Protein AF-A0AAV1DES0-F1 (afdb_monomer)

Sequence (205 aa):
MFDASLTKEHDFHLLNGNRIKAPFMTSHKKQYISAYDGFKVLRLPYCEGQENGRYFWMYFFLPDKMKELQALVEKLGSEPDFIDGHPARELVEVGDFRIPKFKILFDFDASKLLKDLGLVLPFSPGGFTNMVDSGGEDLEVEAIFHQSFIEVNEEDEMKKRLKEMEGEAAALCEMQAIFEEMGCAQGQLHLFFPCLLGFPSWLQS

Solvent-accessible surface area (backbone atoms only — not comparable to full-atom values): 12462 Å² total; per-residue (Å²): 134,45,52,73,91,64,42,42,78,41,81,42,81,44,96,88,72,51,74,44,79,42,49,25,38,35,51,84,60,61,40,25,49,35,79,56,97,66,30,33,31,38,44,45,74,51,89,76,28,75,92,77,78,45,84,47,69,50,76,46,81,45,50,75,46,82,87,43,47,64,61,51,52,53,45,60,75,69,41,83,61,43,71,76,75,58,66,37,82,48,75,34,85,54,77,97,48,74,47,68,55,48,75,49,79,50,72,50,70,45,48,63,59,39,37,76,74,66,58,44,60,59,61,34,64,49,62,37,56,88,79,42,99,70,74,16,61,74,34,51,53,88,67,39,53,46,47,44,75,51,75,45,69,40,62,72,61,48,55,54,50,50,58,53,48,55,55,51,51,52,53,49,51,56,52,47,53,54,46,51,71,61,43,75,79,68,84,73,89,79,66,78,53,82,59,64,93,77,74,76,88,72,87,80,121

Secondary structure (DSSP, 8-state):
---GGG-EEEEEE-TTS-EEEEEEEE--S-EEEEEETTEEEEEEEPS--GGGT---EEEEEEESSGGGHHHHHHHHHHSTTHHHHS---SEE--SS-EEE-EEEEEEEE-HHHHHHTT--GGGSTTS-TTTSSS-TTS------EEEEEEEE--HHHHHHHHHHHHHHHHHHHHHHHHHHHHHTTT----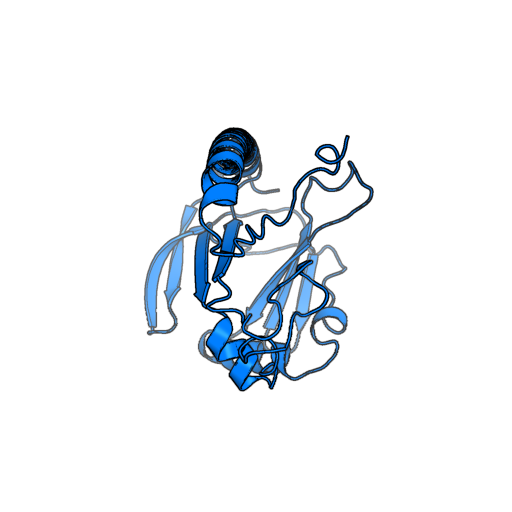-EEE--S---TTS--

Nearest PDB structures (foldseek):
  3le2-assembly1_A  TM=9.203E-01  e=1.128E-15  Arabidopsis thaliana
  1a7c-assembly1_A  TM=7.848E-01  e=6.712E-06  Homo sapiens
  8zcr-assembly1_A  TM=7.517E-01  e=5.999E-06  Homo sapiens
  1as4-assembly1_A  TM=7.087E-01  e=3.615E-05  Homo sapiens
  2arr-assembly1_A  TM=6.466E-01  e=7.499E-05  Homo sapiens

Mean predicted aligned error: 10.88 Å

Radius of gyration: 21.94 Å; Cα contacts (8 Å, |Δi|>4): 262; chains: 1; bounding box: 44×43×58 Å

pLDDT: mean 79.94, std 19.65, range [29.81, 98.25]

Structure (mmCIF, N/CA/C/O backbone):
data_AF-A0AAV1DES0-F1
#
_entry.id   AF-A0AAV1DES0-F1
#
loop_
_atom_site.group_PDB
_atom_site.id
_atom_site.type_symbol
_atom_site.label_atom_id
_atom_site.label_alt_id
_atom_site.label_comp_id
_atom_site.label_asym_id
_atom_site.label_entity_id
_atom_site.label_seq_id
_atom_site.pdbx_PDB_ins_code
_atom_site.Cartn_x
_atom_site.Cartn_y
_atom_site.Cartn_z
_atom_site.occupancy
_atom_site.B_iso_or_equiv
_atom_site.auth_seq_id
_atom_site.auth_comp_id
_atom_site.auth_asym_id
_atom_site.auth_atom_id
_atom_site.pdbx_PDB_model_num
ATOM 1 N N . MET A 1 1 ? -12.408 9.168 9.324 1.00 75.00 1 MET A N 1
ATOM 2 C CA . MET A 1 1 ? -11.639 10.221 10.016 1.00 75.00 1 MET A CA 1
ATOM 3 C C . MET A 1 1 ? -11.185 9.691 11.367 1.00 75.00 1 MET A C 1
ATOM 5 O O . MET A 1 1 ? -12.010 9.147 12.105 1.00 75.00 1 MET A O 1
ATOM 9 N N . PHE A 1 2 ? -9.886 9.794 11.621 1.00 89.44 2 PHE A N 1
ATOM 10 C CA . PHE A 1 2 ? -9.185 9.288 12.801 1.00 89.44 2 PHE A CA 1
ATOM 11 C C . PHE A 1 2 ? -8.759 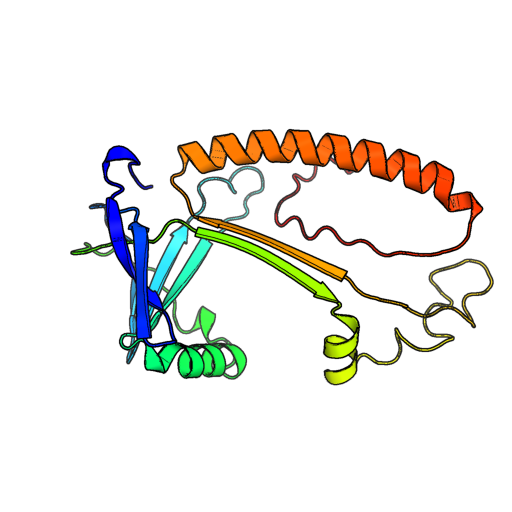10.473 13.672 1.00 89.44 2 PHE A C 1
ATOM 13 O O . PHE A 1 2 ? -8.365 11.500 13.129 1.00 89.44 2 PHE A O 1
ATOM 20 N N . ASP A 1 3 ? -8.877 10.340 14.991 1.00 90.56 3 ASP A N 1
ATOM 21 C CA . ASP A 1 3 ? -8.404 11.348 15.945 1.00 90.56 3 ASP A CA 1
ATOM 22 C C . ASP A 1 3 ? -6.979 10.985 16.373 1.00 90.56 3 ASP A C 1
ATOM 24 O O . ASP A 1 3 ? -6.764 9.913 16.945 1.00 90.56 3 ASP A O 1
ATOM 28 N N . ALA A 1 4 ? -6.020 11.872 16.099 1.00 92.44 4 ALA A N 1
ATOM 29 C CA . ALA A 1 4 ? -4.604 11.641 16.379 1.00 92.44 4 ALA A CA 1
ATOM 30 C C . ALA A 1 4 ? -4.316 11.410 17.872 1.00 92.44 4 ALA A C 1
ATOM 32 O O . ALA A 1 4 ? -3.372 10.704 18.222 1.00 92.44 4 ALA A O 1
ATOM 33 N N . SER A 1 5 ? -5.155 11.935 18.772 1.00 93.75 5 SER A N 1
ATOM 34 C CA . SER A 1 5 ? -5.016 11.703 20.216 1.00 93.75 5 SER A CA 1
ATOM 35 C C . SER A 1 5 ? -5.330 10.260 20.635 1.00 93.75 5 SER A C 1
ATOM 37 O O . SER A 1 5 ? -4.942 9.829 21.724 1.00 93.75 5 SER A O 1
ATOM 39 N N . LEU A 1 6 ? -6.018 9.497 19.777 1.00 94.94 6 LEU A N 1
ATOM 40 C CA . LEU A 1 6 ? -6.362 8.096 20.018 1.00 94.94 6 LEU A CA 1
ATOM 41 C C . LEU A 1 6 ? -5.318 7.122 19.466 1.00 94.94 6 LEU A C 1
ATOM 43 O O . LEU A 1 6 ? -5.383 5.932 19.787 1.00 94.94 6 LEU A O 1
ATOM 47 N N . THR A 1 7 ? -4.362 7.605 18.672 1.00 96.75 7 THR A N 1
ATOM 48 C CA . THR A 1 7 ? -3.306 6.780 18.083 1.00 96.75 7 THR A CA 1
ATOM 49 C C . THR A 1 7 ? -2.338 6.286 19.146 1.00 96.75 7 THR A C 1
ATOM 51 O O . THR A 1 7 ? -1.863 7.039 19.998 1.00 96.75 7 THR A O 1
ATOM 54 N N . LYS A 1 8 ? -2.064 4.979 19.122 1.00 97.56 8 LYS A N 1
ATOM 55 C CA . LYS A 1 8 ? -1.241 4.296 20.130 1.00 97.56 8 LYS A CA 1
ATOM 56 C C . LYS A 1 8 ? -0.337 3.249 19.501 1.00 97.56 8 LYS A C 1
ATOM 58 O O . LYS A 1 8 ? -0.659 2.668 18.468 1.00 97.56 8 LYS A O 1
ATOM 63 N N . GLU A 1 9 ? 0.775 2.977 20.175 1.00 98.25 9 GLU A N 1
ATOM 64 C CA . GLU A 1 9 ? 1.701 1.910 19.803 1.00 98.25 9 GLU A CA 1
ATOM 65 C C . GLU A 1 9 ? 1.090 0.526 20.055 1.00 98.25 9 GLU A C 1
ATOM 67 O O . GLU A 1 9 ? 0.718 0.180 21.182 1.00 98.25 9 GLU A O 1
ATOM 72 N N . HIS A 1 10 ? 1.052 -0.305 19.016 1.00 97.62 10 HIS A N 1
ATOM 73 C CA . HIS A 1 10 ? 0.649 -1.707 19.092 1.00 97.62 10 HIS A CA 1
ATOM 74 C C . HIS A 1 10 ? 1.650 -2.609 18.368 1.00 97.62 10 HIS A C 1
ATOM 76 O O . HIS A 1 10 ? 2.507 -2.146 17.619 1.00 97.62 10 HIS A O 1
ATOM 82 N N . ASP A 1 11 ? 1.559 -3.914 18.624 1.00 97.56 11 ASP A N 1
ATOM 83 C CA . ASP A 1 11 ? 2.368 -4.897 17.908 1.00 97.56 11 ASP A CA 1
ATOM 84 C C . ASP A 1 11 ? 1.866 -5.030 16.463 1.00 97.56 11 ASP A C 1
ATOM 86 O O . ASP A 1 11 ? 0.687 -5.299 16.230 1.00 97.56 11 ASP A O 1
ATOM 90 N N . PHE A 1 12 ? 2.774 -4.902 15.500 1.00 96.00 12 PHE A N 1
ATOM 91 C CA . PHE A 1 12 ? 2.577 -5.311 14.115 1.00 96.00 12 PHE A CA 1
ATOM 92 C C . PHE A 1 12 ? 3.350 -6.607 13.861 1.00 96.00 12 PHE A C 1
ATOM 94 O O . PHE A 1 12 ? 4.548 -6.703 14.146 1.00 96.00 12 PHE A O 1
ATOM 101 N N . HIS A 1 13 ? 2.659 -7.615 13.333 1.00 94.19 13 HIS A N 1
ATOM 102 C CA . HIS A 1 13 ? 3.217 -8.940 13.083 1.00 94.19 13 HIS A CA 1
ATOM 103 C C . HIS A 1 13 ? 3.770 -9.021 11.658 1.00 94.19 13 HIS A C 1
ATOM 105 O O . HIS A 1 13 ? 3.026 -8.902 10.687 1.00 94.19 13 HIS A O 1
ATOM 111 N N . LEU A 1 14 ? 5.079 -9.224 11.536 1.00 92.69 14 LEU A N 1
ATOM 112 C CA . LEU A 1 14 ? 5.768 -9.355 10.256 1.00 92.69 14 LEU A CA 1
ATOM 113 C C . LEU A 1 14 ? 5.634 -10.778 9.700 1.00 92.69 14 LEU A C 1
ATOM 115 O O . LEU A 1 14 ? 5.534 -11.749 10.451 1.00 92.69 14 LEU A O 1
ATOM 119 N N . LEU A 1 15 ? 5.732 -10.919 8.373 1.00 89.75 15 LEU A N 1
ATOM 120 C CA . LEU A 1 15 ? 5.622 -12.215 7.686 1.00 89.75 15 LEU A CA 1
ATOM 121 C C . LEU A 1 15 ? 6.685 -13.236 8.127 1.00 89.75 15 LEU A C 1
ATOM 123 O O . LEU A 1 15 ? 6.426 -14.436 8.124 1.00 89.75 15 LEU A O 1
ATOM 127 N N . ASN A 1 16 ? 7.855 -12.765 8.568 1.00 90.00 16 ASN A N 1
ATOM 128 C CA . ASN A 1 16 ? 8.922 -13.604 9.123 1.00 90.00 16 ASN A CA 1
ATOM 129 C C . ASN A 1 16 ? 8.659 -14.070 10.573 1.00 90.00 16 ASN A C 1
ATOM 131 O O . ASN A 1 16 ? 9.505 -14.741 11.158 1.00 90.00 16 ASN A O 1
ATOM 135 N N . GLY A 1 17 ? 7.511 -13.717 11.160 1.00 89.62 17 GLY A N 1
ATOM 136 C CA . GLY A 1 17 ? 7.118 -14.067 12.526 1.00 89.62 17 GLY A CA 1
ATOM 137 C C . GLY A 1 17 ? 7.575 -13.079 13.603 1.00 89.62 17 GLY A C 1
ATOM 138 O O . GLY A 1 17 ? 7.124 -13.188 14.746 1.00 89.62 17 GLY A O 1
ATOM 139 N N . ASN A 1 18 ? 8.419 -12.101 13.262 1.00 94.19 18 ASN A N 1
ATOM 140 C CA . ASN A 1 18 ? 8.848 -11.061 14.196 1.00 94.19 18 ASN A CA 1
ATOM 141 C C . ASN A 1 18 ? 7.720 -10.062 14.483 1.00 94.19 18 ASN A C 1
ATOM 143 O O . ASN A 1 18 ? 6.735 -9.964 13.748 1.00 94.19 18 ASN A O 1
ATOM 147 N N . ARG A 1 19 ? 7.879 -9.292 15.562 1.00 96.62 19 ARG A N 1
ATOM 148 C CA . ARG A 1 19 ? 6.957 -8.217 15.940 1.00 96.62 19 ARG A CA 1
ATOM 149 C C . ARG A 1 19 ? 7.707 -6.904 16.047 1.00 96.62 19 ARG A C 1
ATOM 151 O O . ARG A 1 19 ? 8.805 -6.872 16.597 1.00 96.62 19 ARG A O 1
ATOM 158 N N . ILE A 1 20 ? 7.087 -5.840 15.563 1.00 96.56 20 ILE A N 1
ATOM 159 C CA . ILE A 1 20 ? 7.554 -4.467 15.755 1.00 96.56 20 ILE A CA 1
ATOM 160 C C . ILE A 1 20 ? 6.462 -3.659 16.447 1.00 96.56 20 ILE A C 1
ATOM 162 O O . ILE A 1 20 ? 5.287 -4.013 16.362 1.00 96.56 20 ILE A O 1
ATOM 166 N N . LYS A 1 21 ? 6.841 -2.582 17.133 1.00 98.00 21 LYS A N 1
ATOM 167 C CA . LYS A 1 21 ? 5.879 -1.570 17.572 1.00 98.00 21 LYS A CA 1
ATOM 168 C C . LYS A 1 21 ? 5.618 -0.611 16.417 1.00 98.00 21 LYS A C 1
ATOM 170 O O . LYS A 1 21 ? 6.566 -0.193 15.754 1.00 98.00 21 LYS A O 1
ATOM 175 N N . ALA A 1 22 ? 4.348 -0.343 16.153 1.00 97.31 22 ALA A N 1
ATOM 176 C CA . ALA A 1 22 ? 3.922 0.658 15.192 1.00 97.31 22 ALA A CA 1
ATOM 177 C C . ALA A 1 22 ? 2.740 1.457 15.763 1.00 97.31 22 ALA A C 1
ATOM 179 O O . ALA A 1 22 ? 1.925 0.892 16.503 1.00 97.31 22 ALA A O 1
ATOM 180 N N . PRO A 1 23 ? 2.596 2.737 15.390 1.00 97.88 23 PRO A N 1
ATOM 181 C CA . PRO A 1 23 ? 1.434 3.532 15.753 1.00 97.88 23 PRO A CA 1
ATOM 182 C C . PRO A 1 23 ? 0.215 3.083 14.940 1.00 97.88 23 PRO A C 1
ATOM 184 O O . PRO A 1 23 ? 0.251 3.046 13.708 1.00 97.88 23 PRO A O 1
ATOM 187 N N . PHE A 1 24 ? -0.885 2.763 15.621 1.00 97.94 24 PHE A N 1
ATOM 188 C CA . PHE A 1 24 ? -2.167 2.468 14.984 1.00 97.94 24 PHE A CA 1
ATOM 189 C C . PHE A 1 24 ? -3.193 3.542 15.308 1.00 97.94 24 PHE A C 1
ATOM 191 O O . PHE A 1 24 ? -3.450 3.848 16.473 1.00 97.94 24 PHE A O 1
ATOM 198 N N . MET A 1 25 ? -3.826 4.035 14.253 1.00 96.94 25 MET A N 1
ATOM 199 C CA . MET A 1 25 ? -4.994 4.896 14.300 1.00 96.94 25 MET A CA 1
ATOM 200 C C . MET A 1 25 ? -6.240 4.068 14.617 1.00 96.94 25 MET A C 1
ATOM 202 O O . MET A 1 25 ? -6.360 2.916 14.191 1.00 96.94 25 MET A O 1
ATOM 206 N N . THR A 1 26 ? -7.204 4.660 15.319 1.00 96.19 26 THR A N 1
ATOM 207 C CA . THR A 1 26 ? -8.474 4.005 15.665 1.00 96.19 26 THR A CA 1
ATOM 208 C C . THR A 1 26 ? -9.670 4.944 15.500 1.00 96.19 26 THR A C 1
ATOM 210 O O . THR A 1 26 ? -9.535 6.166 15.410 1.00 96.19 26 THR A O 1
ATOM 213 N N . SER A 1 27 ? -10.866 4.369 15.413 1.00 93.19 27 SER A N 1
ATOM 214 C CA . SER A 1 27 ? -12.123 5.104 15.332 1.00 93.19 27 SER A CA 1
ATOM 215 C C . SER A 1 27 ? -13.249 4.273 15.931 1.00 93.19 27 SER A C 1
ATOM 217 O O . SER A 1 27 ? -13.338 3.076 15.679 1.00 93.19 27 SER A O 1
ATOM 219 N N . HIS A 1 28 ? -14.137 4.931 16.674 1.00 92.62 28 HIS A N 1
ATOM 220 C CA . HIS A 1 28 ? -15.373 4.333 17.190 1.00 92.62 28 HIS A CA 1
ATOM 221 C C . HIS A 1 28 ? -16.580 4.593 16.277 1.00 92.62 28 HIS A C 1
ATOM 223 O O . HIS A 1 28 ? -17.699 4.215 16.603 1.00 92.62 28 HIS A O 1
ATOM 229 N N . LYS A 1 29 ? -16.382 5.287 15.148 1.00 93.00 29 LYS A N 1
ATOM 230 C CA . LYS A 1 29 ? -17.440 5.514 14.158 1.00 93.00 29 LYS A CA 1
ATOM 231 C 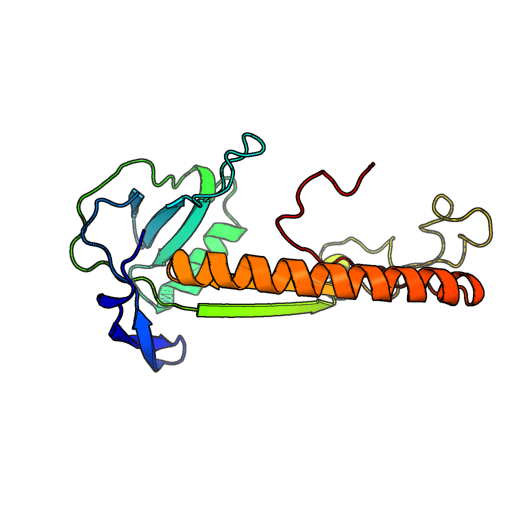C . LYS A 1 29 ? -17.648 4.250 13.332 1.00 93.00 29 LYS A C 1
ATOM 233 O O . LYS A 1 29 ? -16.684 3.528 13.075 1.00 93.00 29 LYS A O 1
ATOM 238 N N . LYS A 1 30 ? -18.871 4.059 12.828 1.00 95.38 30 LYS A N 1
ATOM 239 C CA . LYS A 1 30 ? -19.158 3.026 11.828 1.00 95.38 30 LYS A CA 1
ATOM 240 C C . LYS A 1 30 ? -18.205 3.130 10.636 1.00 95.38 30 LYS A C 1
ATOM 242 O O . LYS A 1 30 ? -17.888 4.237 10.197 1.00 95.38 30 LYS 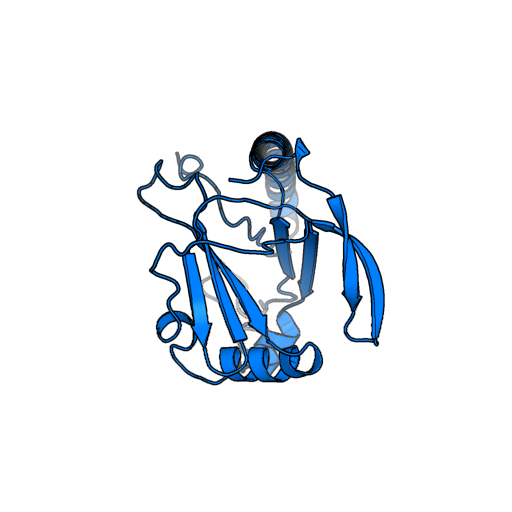A O 1
ATOM 247 N N . GLN A 1 31 ? -17.787 1.987 10.103 1.00 95.38 31 GLN A N 1
ATOM 248 C CA . GLN A 1 31 ? -16.861 1.891 8.971 1.00 95.38 31 GLN A CA 1
ATOM 249 C C . GLN A 1 31 ? -17.462 1.041 7.853 1.00 95.38 31 GLN A C 1
ATOM 251 O O . GLN A 1 31 ? -18.291 0.172 8.115 1.00 95.38 31 GLN A O 1
ATOM 256 N N . TYR A 1 32 ? -17.033 1.279 6.612 1.00 95.44 32 TYR A N 1
ATOM 257 C CA . TYR A 1 32 ? -17.402 0.431 5.481 1.00 95.44 32 TYR A CA 1
ATOM 258 C C . TYR A 1 32 ? -16.598 -0.864 5.525 1.00 95.44 32 TYR A C 1
ATOM 260 O O . TYR A 1 32 ? -15.473 -0.905 5.023 1.00 95.44 32 TYR A O 1
ATOM 268 N N . ILE A 1 33 ? -17.149 -1.897 6.160 1.00 96.19 33 ILE A N 1
ATOM 269 C CA . ILE A 1 33 ? -16.474 -3.182 6.346 1.00 96.19 33 ILE A CA 1
ATOM 270 C C . ILE A 1 33 ? -17.387 -4.316 5.898 1.00 96.19 33 ILE A C 1
ATOM 272 O O . ILE A 1 33 ? -18.566 -4.354 6.245 1.00 96.19 33 ILE A O 1
ATOM 276 N N . SER A 1 34 ? -16.814 -5.274 5.178 1.00 96.56 34 SER A N 1
ATOM 277 C CA . SER A 1 34 ? -17.456 -6.550 4.866 1.00 96.56 34 SER A CA 1
ATOM 278 C C . SER A 1 34 ? -16.511 -7.698 5.196 1.00 96.56 34 SER A C 1
ATOM 280 O O . SER A 1 34 ? -15.304 -7.603 4.974 1.00 96.56 34 SER A O 1
ATOM 282 N N . ALA A 1 35 ? -17.057 -8.764 5.773 1.00 95.56 35 ALA A N 1
ATOM 283 C CA . ALA A 1 35 ? -16.324 -9.986 6.071 1.00 95.56 35 ALA A CA 1
ATOM 284 C C . ALA A 1 35 ? -16.699 -11.060 5.049 1.00 95.56 35 ALA A C 1
ATOM 286 O O . ALA A 1 35 ? -17.878 -11.239 4.744 1.00 95.56 35 ALA A O 1
ATOM 287 N N . TYR A 1 36 ? -15.690 -11.760 4.552 1.00 94.44 36 TYR A N 1
ATOM 288 C CA . TYR A 1 36 ? -15.794 -12.858 3.600 1.00 94.44 36 TYR A CA 1
ATOM 289 C C . TYR A 1 36 ? -15.123 -14.100 4.186 1.00 94.44 36 TYR A C 1
ATOM 291 O O . TYR A 1 36 ? -14.543 -14.052 5.273 1.00 94.44 36 TYR A O 1
ATOM 299 N N . ASP A 1 37 ? -15.207 -15.225 3.479 1.00 92.38 37 ASP A N 1
ATOM 300 C CA . ASP A 1 37 ? -14.529 -16.445 3.912 1.00 92.38 37 ASP A CA 1
ATOM 301 C C . ASP A 1 37 ? -13.001 -16.273 3.825 1.00 92.38 37 ASP A C 1
ATOM 303 O O . ASP A 1 37 ? -12.422 -16.195 2.739 1.00 92.38 37 ASP A O 1
ATOM 307 N N . GLY A 1 38 ? -12.357 -16.161 4.989 1.00 94.06 38 GLY A N 1
ATOM 308 C CA . GLY A 1 38 ? -10.906 -16.063 5.149 1.00 94.06 38 GLY A CA 1
ATOM 309 C C . GLY A 1 38 ? -10.319 -14.648 5.131 1.00 94.06 38 GLY A C 1
ATOM 310 O O . GLY A 1 38 ? -9.111 -14.501 5.332 1.00 94.06 38 GLY A O 1
ATOM 311 N N . PHE A 1 39 ? -11.112 -13.595 4.908 1.00 96.06 39 PHE A N 1
ATOM 312 C CA . PHE A 1 39 ? -10.615 -12.215 4.928 1.00 96.06 39 PHE A CA 1
ATOM 313 C C . PHE A 1 39 ? -11.712 -11.171 5.159 1.00 96.06 39 PHE A C 1
ATOM 315 O O . PHE A 1 39 ? -12.909 -11.424 5.039 1.00 96.06 39 PHE A O 1
ATOM 322 N N . LYS A 1 40 ? -11.288 -9.945 5.465 1.00 95.69 40 LYS A N 1
ATOM 323 C CA . LYS A 1 40 ? -12.144 -8.766 5.627 1.00 95.69 40 LYS A CA 1
ATOM 324 C C . LYS A 1 40 ? -11.712 -7.674 4.665 1.00 95.69 40 LYS A C 1
ATOM 326 O O . LYS A 1 40 ? -10.524 -7.519 4.391 1.00 95.69 40 LYS A O 1
ATOM 331 N N . VAL A 1 41 ? -12.677 -6.891 4.201 1.00 96.88 41 VAL A N 1
ATOM 332 C CA . VAL A 1 41 ? -12.453 -5.722 3.351 1.00 96.88 41 VAL A CA 1
ATOM 333 C C . VAL A 1 41 ? -12.902 -4.479 4.097 1.00 96.88 41 VAL A C 1
ATOM 335 O O . VAL A 1 41 ? -14.048 -4.405 4.534 1.00 96.88 41 VAL A O 1
ATOM 338 N N . LEU A 1 42 ? -12.014 -3.498 4.226 1.00 96.00 42 LEU A N 1
ATOM 339 C CA . LEU A 1 42 ? -12.329 -2.145 4.684 1.00 96.00 42 LEU A CA 1
ATOM 340 C C . LEU A 1 42 ? -12.208 -1.182 3.505 1.00 96.00 42 LEU A C 1
ATOM 342 O O . LEU A 1 42 ? -11.205 -1.211 2.797 1.00 96.00 42 LEU A O 1
ATOM 346 N N . ARG A 1 43 ? -13.181 -0.283 3.344 1.00 93.19 43 ARG A N 1
ATOM 347 C CA . ARG A 1 43 ? -13.150 0.798 2.351 1.00 93.19 43 ARG A CA 1
ATOM 348 C C . ARG A 1 43 ? -13.128 2.163 3.037 1.00 93.19 43 ARG A C 1
ATOM 350 O O . ARG A 1 43 ? -14.108 2.572 3.655 1.00 93.19 43 ARG A O 1
ATOM 357 N N . LEU A 1 44 ? -12.035 2.903 2.899 1.00 90.19 44 LEU A N 1
ATOM 358 C CA . LEU A 1 44 ? -11.904 4.258 3.435 1.00 90.19 44 LEU A CA 1
ATOM 359 C C . LEU A 1 44 ? -12.072 5.294 2.316 1.00 90.19 44 LEU A C 1
ATOM 361 O O . LEU A 1 44 ? -11.272 5.294 1.384 1.00 90.19 44 LEU A O 1
ATOM 365 N N . PRO A 1 45 ? -13.092 6.170 2.369 1.00 85.12 45 PRO A N 1
ATOM 366 C CA . PRO A 1 45 ? -13.208 7.279 1.426 1.00 85.12 45 PRO A CA 1
ATOM 367 C C . PRO A 1 45 ? -12.146 8.348 1.698 1.00 85.12 45 PRO A C 1
ATOM 369 O O . PRO A 1 45 ? -11.910 8.699 2.856 1.00 85.12 45 PRO A O 1
ATOM 372 N N . TYR A 1 46 ? -11.560 8.900 0.636 1.00 77.69 46 TYR A N 1
ATOM 373 C CA . TYR A 1 46 ? -10.789 10.140 0.712 1.00 77.69 46 TYR A CA 1
ATOM 374 C C . TYR A 1 46 ? -11.740 11.343 0.719 1.00 77.69 46 TYR A C 1
ATOM 376 O O . TYR A 1 46 ? -12.733 11.368 -0.010 1.00 77.69 46 TYR A O 1
ATOM 384 N N . CYS A 1 47 ? -11.453 12.331 1.572 1.00 65.62 47 CYS A N 1
ATOM 385 C CA . CYS A 1 47 ? -12.275 13.536 1.712 1.00 65.62 47 CYS A CA 1
ATOM 386 C C . CYS A 1 47 ? -12.170 14.469 0.489 1.00 65.62 47 CYS A C 1
ATOM 388 O O . CYS A 1 47 ? -13.138 15.155 0.163 1.00 65.62 47 CYS A O 1
ATOM 390 N N . GLU A 1 48 ? -11.026 14.473 -0.200 1.00 59.38 48 GLU A N 1
ATOM 391 C CA . GLU A 1 48 ? -10.759 15.318 -1.367 1.00 59.38 48 GLU A CA 1
ATOM 392 C C . GLU A 1 48 ? -10.925 14.532 -2.672 1.00 59.38 48 GLU A C 1
ATOM 394 O O . GLU A 1 48 ? -10.308 13.498 -2.913 1.00 59.38 48 GLU A O 1
ATOM 399 N N . GLY A 1 49 ? -11.842 15.029 -3.493 1.00 49.19 49 GLY A N 1
ATOM 400 C CA . GLY A 1 49 ? -12.331 14.415 -4.729 1.00 49.19 49 GLY A CA 1
ATOM 401 C C . GLY A 1 49 ? -13.543 15.173 -5.294 1.00 49.19 49 GLY A C 1
ATOM 402 O O . GLY A 1 49 ? -13.825 15.166 -6.494 1.00 49.19 49 GLY A O 1
ATOM 403 N N . GLN A 1 50 ? -14.213 15.941 -4.428 1.00 48.66 50 GLN A N 1
ATOM 404 C CA . GLN A 1 50 ? -15.351 16.781 -4.794 1.00 48.66 50 GLN A CA 1
ATOM 405 C C . GLN A 1 50 ? -15.013 17.911 -5.779 1.00 48.66 50 GLN A C 1
ATOM 407 O O . GLN A 1 50 ? -15.913 18.340 -6.492 1.00 48.66 50 GLN A O 1
ATOM 412 N N . GLU A 1 51 ? -13.755 18.351 -5.891 1.00 52.38 51 GLU A N 1
ATOM 413 C CA . GLU A 1 51 ? -13.390 19.453 -6.798 1.00 52.38 51 GLU A CA 1
ATOM 414 C C . GLU A 1 51 ? -13.521 19.100 -8.289 1.00 52.38 51 GLU A C 1
ATOM 416 O O . GLU A 1 51 ? -13.712 19.992 -9.105 1.00 52.38 51 GLU A O 1
ATOM 421 N N . ASN A 1 52 ? -13.509 17.810 -8.650 1.00 56.91 52 ASN A N 1
ATOM 422 C CA . ASN A 1 52 ? -13.628 17.345 -10.042 1.00 56.91 52 ASN A CA 1
ATOM 423 C C . ASN A 1 52 ? -14.666 16.218 -10.225 1.00 56.91 52 ASN A C 1
ATOM 425 O O . ASN A 1 52 ? -14.604 15.474 -11.203 1.00 56.91 52 ASN A O 1
ATOM 429 N N . GLY A 1 53 ? -15.576 16.030 -9.260 1.00 65.19 53 GLY A N 1
ATOM 430 C CA . GLY A 1 53 ? -16.593 14.967 -9.288 1.00 65.19 53 GLY A CA 1
ATOM 431 C C . GLY A 1 53 ? -16.046 13.531 -9.211 1.00 65.19 53 GLY A C 1
ATOM 432 O O . GLY A 1 53 ? -16.786 12.581 -9.468 1.00 65.19 53 GLY A O 1
ATOM 433 N N . ARG A 1 54 ? -14.763 13.353 -8.869 1.00 71.44 54 ARG A N 1
ATOM 434 C CA . ARG A 1 54 ? -14.097 12.047 -8.760 1.00 71.44 54 ARG A CA 1
ATOM 435 C C . ARG A 1 54 ? -14.029 11.626 -7.299 1.00 71.44 54 ARG A C 1
ATOM 437 O O . ARG A 1 54 ? -13.563 12.381 -6.462 1.00 71.44 54 ARG A O 1
ATOM 444 N N . TYR A 1 55 ? -14.450 10.409 -6.984 1.00 74.56 55 TYR A N 1
ATOM 445 C CA . TYR A 1 55 ? -14.385 9.884 -5.621 1.00 74.56 55 TYR A CA 1
ATOM 446 C C . TYR A 1 55 ? -13.309 8.809 -5.538 1.00 74.56 55 TYR A C 1
ATOM 448 O O . TYR A 1 55 ? -13.327 7.854 -6.311 1.00 74.56 55 TYR A O 1
ATOM 456 N N . PHE A 1 56 ? -12.383 8.970 -4.595 1.00 82.50 56 PHE A N 1
ATOM 457 C CA . PHE A 1 56 ? -11.332 7.995 -4.338 1.00 82.50 56 PHE A CA 1
ATOM 458 C C . PHE A 1 56 ? -11.610 7.248 -3.039 1.00 82.50 56 PHE A C 1
ATOM 460 O O . PHE A 1 56 ? -12.056 7.822 -2.041 1.00 82.50 56 PHE A O 1
ATOM 467 N N . TRP A 1 57 ? -11.301 5.956 -3.048 1.00 86.25 57 TRP A N 1
ATOM 468 C CA . TRP A 1 57 ? -11.358 5.102 -1.871 1.00 86.25 57 TRP A CA 1
ATOM 469 C C . TRP A 1 57 ? -10.082 4.277 -1.776 1.00 86.25 57 TRP A C 1
ATOM 471 O O . TRP A 1 57 ? -9.577 3.794 -2.786 1.00 86.25 57 TRP A O 1
ATOM 481 N N . MET A 1 58 ? -9.603 4.070 -0.555 1.00 90.06 58 MET A N 1
ATOM 482 C CA . MET A 1 58 ? -8.571 3.089 -0.246 1.00 90.06 58 MET A CA 1
ATOM 483 C C . MET A 1 58 ? -9.226 1.814 0.280 1.00 90.06 58 MET A C 1
ATOM 485 O O . MET A 1 58 ? -10.076 1.870 1.172 1.00 90.06 58 MET A O 1
ATOM 489 N N . TYR A 1 59 ? -8.813 0.670 -0.258 1.00 92.94 59 TYR A N 1
ATOM 490 C CA . TYR A 1 59 ? -9.281 -0.641 0.176 1.00 92.94 59 TYR A CA 1
ATOM 491 C C . TYR A 1 59 ? -8.187 -1.362 0.958 1.00 92.94 59 TYR A C 1
ATOM 493 O O . TYR A 1 59 ? -7.043 -1.429 0.517 1.00 92.94 59 TYR A O 1
ATOM 501 N N . PHE A 1 60 ? -8.552 -1.938 2.100 1.00 94.50 60 PHE A N 1
ATOM 502 C CA . PHE A 1 60 ? -7.697 -2.848 2.855 1.00 94.50 60 PHE A CA 1
ATOM 503 C C . PHE A 1 60 ? -8.299 -4.240 2.804 1.00 94.50 60 PHE A C 1
ATOM 505 O O . PHE A 1 60 ? -9.412 -4.445 3.287 1.00 94.50 60 PHE A O 1
ATOM 512 N N . PHE A 1 61 ? -7.539 -5.185 2.262 1.00 95.25 61 PHE A N 1
ATOM 513 C CA . PHE A 1 61 ? -7.857 -6.606 2.271 1.00 95.25 61 PHE A CA 1
ATOM 514 C C . PHE A 1 61 ? -7.035 -7.268 3.377 1.00 95.25 61 PHE A C 1
ATOM 516 O O . PHE A 1 61 ? -5.818 -7.403 3.267 1.00 95.25 61 PHE A O 1
ATOM 523 N N . LEU A 1 62 ? -7.695 -7.622 4.478 1.00 95.50 62 LEU A N 1
ATOM 524 C CA . LEU A 1 62 ? -7.059 -8.173 5.669 1.00 95.50 62 LEU A CA 1
ATOM 525 C C . LEU A 1 62 ? -7.405 -9.663 5.797 1.00 95.50 62 LEU A C 1
ATOM 527 O O . LEU A 1 62 ? -8.552 -9.966 6.131 1.00 95.50 62 LEU A O 1
ATOM 531 N N . PRO A 1 63 ? -6.462 -10.594 5.563 1.00 96.31 63 PRO A N 1
ATOM 532 C CA . PRO A 1 63 ? -6.715 -12.015 5.775 1.00 96.31 63 PRO A CA 1
ATOM 533 C C . PRO A 1 63 ? -6.926 -12.315 7.263 1.00 96.31 63 PRO A C 1
ATOM 535 O O . PRO A 1 63 ? -6.290 -11.707 8.128 1.00 96.31 63 PRO A O 1
ATOM 538 N N . ASP A 1 64 ? -7.772 -13.297 7.571 1.00 94.88 64 ASP A N 1
ATOM 539 C CA . ASP A 1 64 ? -8.015 -13.732 8.953 1.00 94.88 64 ASP A CA 1
ATOM 540 C C . ASP A 1 64 ? -6.762 -14.363 9.578 1.00 94.88 64 ASP A C 1
ATOM 542 O O . ASP A 1 64 ? -6.569 -14.316 10.797 1.00 94.88 64 ASP A O 1
ATOM 546 N N . LYS A 1 65 ? -5.881 -14.936 8.745 1.00 92.31 65 LYS A N 1
ATOM 547 C CA . LYS A 1 65 ? -4.592 -15.498 9.162 1.00 92.31 65 LYS A CA 1
ATOM 548 C C . LYS A 1 65 ? -3.439 -14.853 8.400 1.00 92.31 65 LYS A C 1
ATOM 550 O O . LYS A 1 65 ? -3.427 -14.805 7.177 1.00 92.31 65 LYS A O 1
ATOM 555 N N . MET A 1 66 ? -2.384 -14.478 9.125 1.00 83.81 66 MET A N 1
ATOM 556 C CA . MET A 1 66 ? -1.189 -13.831 8.559 1.00 83.81 66 MET A CA 1
ATOM 557 C C . MET A 1 66 ? -0.544 -14.620 7.405 1.00 83.81 66 MET A C 1
ATOM 559 O O . MET A 1 66 ? -0.088 -14.037 6.427 1.00 83.81 66 MET A O 1
ATOM 563 N N . LYS A 1 67 ? -0.515 -15.955 7.508 1.00 84.12 67 LYS A N 1
ATOM 564 C CA . LYS A 1 67 ? 0.104 -16.835 6.503 1.00 84.12 67 LYS A CA 1
ATOM 565 C C . LYS A 1 67 ? -0.681 -16.918 5.187 1.00 84.12 67 LYS A C 1
ATOM 567 O O . LYS A 1 67 ? -0.174 -17.486 4.231 1.00 84.12 67 LYS A O 1
ATOM 572 N N . GLU A 1 68 ? -1.892 -16.370 5.138 1.00 90.12 68 GLU A N 1
ATOM 573 C CA . GLU A 1 68 ? -2.777 -16.430 3.971 1.00 90.12 68 GLU A CA 1
ATOM 574 C C . GLU A 1 68 ? -2.693 -15.164 3.102 1.00 90.12 68 GLU A C 1
ATOM 576 O O . GLU A 1 68 ? -3.342 -15.101 2.062 1.00 90.12 68 GLU A O 1
ATOM 581 N N . LEU A 1 69 ? -1.857 -14.176 3.466 1.00 91.75 69 LEU A N 1
ATOM 582 C CA . LE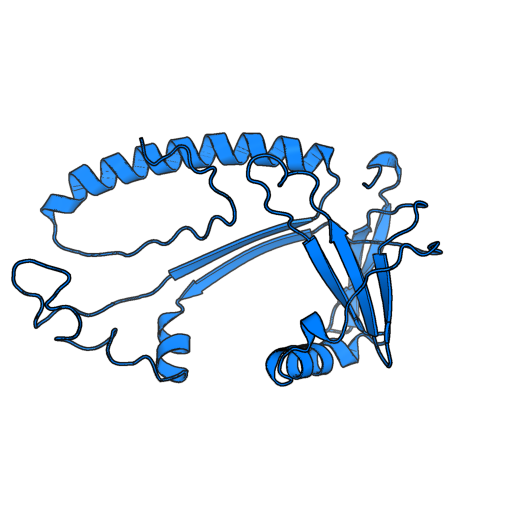U A 1 69 ? -1.688 -12.952 2.672 1.00 91.75 69 LEU A CA 1
ATOM 583 C C . LEU A 1 69 ? -1.246 -13.252 1.234 1.00 91.75 69 LEU A C 1
ATOM 585 O O . LEU A 1 69 ? -1.806 -12.687 0.303 1.00 91.75 69 LEU A O 1
ATOM 589 N N . GLN A 1 70 ? -0.281 -14.158 1.045 1.00 91.62 70 GLN A N 1
ATOM 590 C CA . GLN A 1 70 ? 0.198 -14.513 -0.292 1.00 91.62 70 GLN A CA 1
ATOM 591 C C . GLN A 1 70 ? -0.915 -15.139 -1.144 1.00 91.62 70 GLN A C 1
ATOM 593 O O . GLN A 1 70 ? -1.117 -14.724 -2.278 1.00 91.62 70 GLN A O 1
ATOM 598 N N . ALA A 1 71 ? -1.686 -16.070 -0.576 1.00 92.31 71 ALA A N 1
ATOM 599 C CA . ALA A 1 71 ? -2.813 -16.685 -1.271 1.00 92.31 71 ALA A CA 1
ATOM 600 C C . ALA A 1 71 ? -3.904 -15.657 -1.624 1.00 92.31 71 ALA A C 1
ATOM 602 O O . ALA A 1 71 ? -4.511 -15.739 -2.688 1.00 92.31 71 ALA A O 1
ATOM 603 N N . LEU A 1 72 ? -4.145 -14.666 -0.756 1.00 94.19 72 LEU A N 1
ATOM 604 C CA . LEU A 1 72 ? -5.085 -13.579 -1.035 1.00 94.19 72 LEU A CA 1
ATOM 605 C C . LEU A 1 72 ? -4.594 -12.671 -2.174 1.00 94.19 72 LEU A C 1
ATOM 607 O O . LEU A 1 72 ? -5.393 -12.283 -3.022 1.00 94.19 72 LEU A O 1
ATOM 611 N N . VAL A 1 73 ? -3.292 -12.373 -2.230 1.00 93.38 73 VAL A N 1
ATOM 612 C CA . VAL A 1 73 ? -2.677 -11.615 -3.336 1.00 93.38 73 VAL A CA 1
ATOM 613 C C . VAL A 1 73 ? -2.752 -12.396 -4.650 1.00 93.38 73 VAL A C 1
ATOM 615 O O . VAL A 1 73 ? -3.098 -11.822 -5.679 1.00 93.38 73 VAL A O 1
ATOM 618 N N . GLU A 1 74 ? -2.488 -13.703 -4.624 1.00 93.44 74 GLU A N 1
ATOM 619 C CA . GLU A 1 74 ? -2.610 -14.574 -5.800 1.00 93.44 74 GLU A CA 1
ATOM 620 C C . GLU A 1 74 ? -4.050 -14.620 -6.325 1.00 93.44 74 GLU A C 1
ATOM 622 O O . GLU A 1 74 ? -4.260 -14.501 -7.532 1.00 93.44 74 GLU A O 1
ATOM 627 N N . LYS A 1 75 ? -5.054 -14.713 -5.441 1.00 91.81 75 LYS A N 1
ATOM 628 C CA . LYS A 1 75 ? -6.472 -14.610 -5.828 1.00 91.81 75 LYS A CA 1
ATOM 629 C C . LYS A 1 75 ? -6.788 -13.262 -6.461 1.00 91.81 75 LYS A C 1
ATOM 631 O O . LYS A 1 75 ? -7.349 -13.226 -7.548 1.00 91.81 75 LYS A O 1
ATOM 636 N N . LEU A 1 76 ? -6.360 -12.167 -5.830 1.00 91.44 76 LEU A N 1
ATOM 637 C CA . LEU A 1 76 ? -6.576 -10.814 -6.346 1.00 91.44 76 LEU A CA 1
ATOM 638 C C . LEU A 1 76 ? -5.983 -10.625 -7.752 1.00 91.44 76 LEU A C 1
ATOM 640 O O . LEU A 1 76 ? -6.567 -9.913 -8.561 1.00 91.44 76 LEU A O 1
ATOM 644 N N . GLY A 1 77 ? -4.845 -11.261 -8.048 1.00 89.69 77 GLY A N 1
ATOM 645 C CA . GLY A 1 77 ? -4.191 -11.182 -9.358 1.00 89.69 77 GLY A CA 1
ATOM 646 C C . GLY A 1 77 ? -4.693 -12.174 -10.413 1.00 89.69 77 GLY A C 1
ATOM 647 O O . GLY A 1 77 ? -4.372 -12.001 -11.587 1.00 89.69 77 GLY A O 1
ATOM 648 N N . SER A 1 78 ? -5.435 -13.217 -10.028 1.00 92.81 78 SER A N 1
ATOM 649 C CA . SER A 1 78 ? -5.857 -14.297 -10.938 1.00 92.81 78 SER A CA 1
ATOM 650 C C . SER A 1 78 ? -7.363 -14.357 -11.177 1.00 92.81 78 SER A C 1
ATOM 652 O O . SER A 1 78 ? -7.787 -14.801 -12.245 1.00 92.81 78 SER A O 1
ATOM 654 N N . GLU A 1 79 ? -8.173 -13.907 -10.220 1.00 92.88 79 GLU A N 1
ATOM 655 C CA . GLU A 1 79 ? -9.625 -13.877 -10.345 1.00 92.88 79 GLU A CA 1
ATOM 656 C C . GLU A 1 79 ? -10.066 -12.558 -11.001 1.00 92.88 79 GLU A C 1
ATOM 658 O O . GLU A 1 79 ? -9.829 -11.479 -10.445 1.00 92.88 79 GLU A O 1
ATOM 663 N N . PRO A 1 80 ? -10.715 -12.606 -12.180 1.00 91.12 80 PRO A N 1
ATOM 664 C CA . PRO A 1 80 ? -11.274 -11.407 -12.783 1.00 91.12 80 PRO A CA 1
ATOM 665 C C . PRO A 1 80 ? -12.344 -10.818 -11.861 1.00 91.12 80 PRO A C 1
ATOM 667 O O . PRO A 1 80 ? -13.055 -11.544 -11.168 1.00 91.12 80 PRO A O 1
ATOM 670 N N . ASP A 1 81 ? -12.440 -9.491 -11.852 1.00 90.44 81 ASP A N 1
ATOM 671 C CA . ASP A 1 81 ? -13.419 -8.737 -11.067 1.00 90.44 81 ASP A CA 1
ATOM 672 C C . ASP A 1 81 ? -13.364 -8.999 -9.548 1.00 90.44 81 ASP A C 1
ATOM 674 O O . ASP A 1 81 ? -14.310 -8.666 -8.837 1.00 90.44 81 ASP A O 1
ATOM 678 N N . PHE A 1 82 ? -12.259 -9.544 -9.009 1.00 91.06 82 PHE A N 1
ATOM 679 C CA . PHE A 1 82 ? -12.137 -9.860 -7.578 1.00 91.06 82 PHE A CA 1
ATOM 680 C C . PHE A 1 82 ? -12.497 -8.667 -6.684 1.00 91.06 82 PHE A C 1
ATOM 682 O O . PHE A 1 82 ? -13.207 -8.813 -5.691 1.00 91.06 82 PHE A O 1
ATOM 689 N N . ILE A 1 83 ? -12.037 -7.467 -7.043 1.00 86.81 83 ILE A N 1
ATOM 690 C CA . ILE A 1 83 ? -12.313 -6.242 -6.282 1.00 86.81 83 ILE A CA 1
ATOM 691 C C . ILE A 1 83 ? -13.807 -5.886 -6.343 1.00 86.81 83 ILE A C 1
ATOM 693 O O . ILE A 1 83 ? -14.412 -5.592 -5.310 1.00 86.81 83 ILE A O 1
ATOM 697 N N . ASP A 1 84 ? -14.417 -5.958 -7.526 1.00 88.50 84 ASP A N 1
ATOM 698 C CA . ASP A 1 84 ? -15.830 -5.621 -7.735 1.00 88.50 84 ASP A CA 1
ATOM 699 C C . ASP A 1 84 ? -16.779 -6.662 -7.122 1.00 88.50 84 ASP A C 1
ATOM 701 O O . ASP A 1 84 ? -17.875 -6.316 -6.666 1.00 88.50 84 ASP A O 1
ATOM 705 N N . GLY A 1 85 ? -16.335 -7.919 -7.049 1.00 91.12 85 GLY A N 1
ATOM 706 C CA . GLY A 1 85 ? -17.021 -9.036 -6.405 1.00 91.12 85 GLY A CA 1
ATOM 707 C C . GLY A 1 85 ? -16.981 -9.008 -4.874 1.00 91.12 85 GLY A C 1
ATOM 708 O O . GLY A 1 85 ? -17.803 -9.670 -4.243 1.00 91.12 85 GLY A O 1
ATOM 709 N N . HIS A 1 86 ? -16.099 -8.204 -4.266 1.00 92.56 86 HIS A N 1
ATOM 710 C CA . HIS A 1 86 ? -15.955 -8.093 -2.807 1.00 92.56 86 HIS A CA 1
ATOM 711 C C . HIS A 1 86 ? -16.195 -6.666 -2.277 1.00 92.56 86 HIS A C 1
ATOM 713 O O . HIS A 1 86 ? -15.350 -6.090 -1.579 1.00 92.56 86 HIS A O 1
ATOM 719 N N . PRO A 1 87 ? -17.363 -6.057 -2.552 1.00 89.44 87 PRO A N 1
ATOM 720 C CA . PRO A 1 87 ? -17.614 -4.674 -2.184 1.00 89.44 87 PRO A CA 1
ATOM 721 C C . PRO A 1 87 ? -17.823 -4.509 -0.669 1.00 89.44 87 PRO A C 1
ATOM 723 O O . PRO A 1 87 ? -18.574 -5.253 -0.049 1.00 89.44 87 PRO A O 1
ATOM 726 N N . ALA A 1 88 ? -17.241 -3.462 -0.077 1.00 89.88 88 ALA A N 1
ATOM 727 C CA . ALA A 1 88 ? -17.542 -3.030 1.293 1.00 89.88 88 ALA A CA 1
ATOM 728 C C . ALA A 1 88 ? -18.474 -1.805 1.272 1.00 89.88 88 ALA A C 1
ATOM 730 O O . ALA A 1 88 ? -18.026 -0.657 1.306 1.00 89.88 88 ALA A O 1
ATOM 731 N N . ARG A 1 89 ? -19.787 -2.037 1.120 1.00 87.50 89 ARG A N 1
ATOM 732 C CA . ARG A 1 89 ? -20.787 -0.967 0.893 1.00 87.50 89 ARG A CA 1
ATOM 733 C C . ARG A 1 89 ? -21.531 -0.509 2.141 1.00 87.50 89 ARG A C 1
ATOM 735 O O . ARG A 1 89 ? -22.033 0.612 2.142 1.00 87.50 89 ARG A O 1
ATOM 742 N N . GLU A 1 90 ? -21.580 -1.324 3.185 1.00 91.56 90 GLU A N 1
ATOM 743 C CA . GLU A 1 90 ? -22.382 -1.045 4.376 1.00 91.56 90 GLU A CA 1
ATOM 744 C C . GLU A 1 90 ? -21.547 -0.465 5.515 1.00 91.56 90 GLU A C 1
ATOM 746 O O . GLU A 1 90 ? -20.436 -0.917 5.782 1.00 91.56 90 GLU A O 1
ATOM 751 N N . LEU A 1 91 ? -22.105 0.537 6.199 1.00 94.75 91 LEU A N 1
ATOM 752 C CA . LEU A 1 91 ? -21.544 1.091 7.427 1.00 94.75 91 LEU A CA 1
ATOM 753 C C . LEU A 1 91 ? -21.931 0.207 8.611 1.00 94.75 91 LEU A C 1
ATOM 755 O O . LEU A 1 91 ? -23.097 0.178 9.014 1.00 94.75 91 LEU A O 1
ATOM 759 N N . VAL A 1 92 ? -20.944 -0.447 9.210 1.00 96.06 92 VAL A N 1
ATOM 760 C CA . VAL A 1 92 ? -21.135 -1.335 10.360 1.00 96.06 92 VAL A CA 1
ATOM 761 C C . VAL A 1 92 ? -20.469 -0.769 11.607 1.00 96.06 92 VAL A C 1
ATOM 763 O O . VAL A 1 92 ? -19.459 -0.070 11.517 1.00 96.06 92 VAL A O 1
ATOM 766 N N . GLU A 1 93 ? -21.051 -1.053 12.773 1.00 95.81 93 GLU A N 1
ATOM 767 C CA . GLU A 1 93 ? -20.404 -0.778 14.060 1.00 95.81 93 GLU A CA 1
ATOM 768 C C . GLU A 1 93 ? -19.107 -1.578 14.169 1.00 95.81 93 GLU A C 1
ATOM 770 O O . GLU A 1 93 ? -19.036 -2.731 13.734 1.00 95.81 93 GLU A O 1
ATOM 775 N N . VAL A 1 94 ? -18.081 -0.969 14.756 1.00 94.06 94 VAL A N 1
ATOM 776 C CA . VAL A 1 94 ? -16.761 -1.587 14.883 1.00 94.06 94 VAL A CA 1
ATOM 777 C C . VAL A 1 94 ? -16.405 -1.826 16.344 1.00 94.06 94 VAL A C 1
ATOM 779 O O . VAL A 1 94 ? -16.697 -1.007 17.212 1.00 94.06 94 VAL A O 1
ATOM 782 N N . GLY A 1 95 ? -15.783 -2.976 16.608 1.00 93.31 95 GLY A N 1
ATOM 783 C CA . GLY A 1 95 ? -15.196 -3.298 17.907 1.00 93.31 95 GLY A CA 1
ATOM 784 C C . GLY A 1 95 ? -13.767 -2.768 18.001 1.00 93.31 95 GLY A C 1
ATOM 785 O O . GLY A 1 95 ? -13.529 -1.563 17.997 1.00 93.31 95 GLY A O 1
ATOM 786 N N . ASP A 1 96 ? -12.801 -3.684 18.060 1.00 94.25 96 ASP A N 1
ATOM 787 C CA . ASP A 1 96 ? -11.382 -3.332 18.021 1.00 94.25 96 ASP A CA 1
ATOM 788 C C . ASP A 1 96 ? -10.948 -2.984 16.587 1.00 94.25 96 ASP A C 1
ATOM 790 O O . ASP A 1 96 ? -10.648 -3.863 15.779 1.00 94.25 96 ASP A O 1
ATOM 794 N N . PHE A 1 97 ? -10.972 -1.692 16.256 1.00 96.38 97 PHE A N 1
ATOM 795 C CA . PHE A 1 97 ? -10.635 -1.177 14.930 1.00 96.38 97 PHE A CA 1
ATOM 796 C C . PHE A 1 97 ? -9.307 -0.429 14.957 1.00 96.38 97 PHE A C 1
ATOM 798 O O . PHE A 1 97 ? -9.185 0.600 15.623 1.00 96.38 97 PHE A O 1
ATOM 805 N N . ARG A 1 98 ? -8.309 -0.937 14.232 1.00 96.19 98 ARG A N 1
ATOM 806 C CA . ARG A 1 98 ? -6.955 -0.379 14.218 1.00 96.19 98 ARG A CA 1
ATOM 807 C C . ARG A 1 98 ? -6.382 -0.401 12.811 1.00 96.19 98 ARG A C 1
ATOM 809 O O . ARG A 1 98 ? -6.391 -1.448 12.170 1.00 96.19 98 ARG A O 1
ATOM 816 N N . ILE A 1 99 ? -5.845 0.730 12.367 1.00 96.62 99 ILE A N 1
ATOM 817 C CA . ILE A 1 99 ? -5.157 0.878 11.081 1.00 96.62 99 ILE A CA 1
ATOM 818 C C . ILE A 1 99 ? -3.754 1.419 11.352 1.00 96.62 99 ILE A C 1
ATOM 820 O O . ILE A 1 99 ? -3.643 2.489 11.950 1.00 96.62 99 ILE A O 1
ATOM 824 N N . PRO A 1 100 ? -2.681 0.704 10.975 1.00 96.50 100 PRO A N 1
ATOM 825 C CA . PRO A 1 100 ? -1.328 1.192 11.201 1.00 96.50 100 PRO A CA 1
ATOM 826 C C . PRO A 1 100 ? -1.076 2.447 10.362 1.00 96.50 100 PRO A C 1
ATOM 828 O O . PRO A 1 100 ? -1.512 2.515 9.210 1.00 96.50 100 PRO A O 1
ATOM 831 N N . LYS A 1 101 ? -0.341 3.419 10.910 1.00 95.62 101 LYS A N 1
ATOM 832 C CA . LYS A 1 101 ? 0.265 4.470 10.084 1.00 95.62 101 LYS A CA 1
ATOM 833 C C . LYS A 1 101 ? 1.419 3.847 9.313 1.00 95.62 101 LYS A C 1
ATOM 835 O O . LYS A 1 101 ? 2.218 3.100 9.881 1.00 95.62 101 LYS A O 1
ATOM 840 N N . PHE A 1 102 ? 1.528 4.159 8.032 1.00 93.25 102 PHE A N 1
ATOM 841 C CA . PHE A 1 102 ? 2.665 3.721 7.234 1.00 93.25 102 PHE A CA 1
ATOM 842 C C . PHE A 1 102 ? 2.947 4.686 6.097 1.00 93.25 102 PHE A C 1
ATOM 844 O O . PHE A 1 102 ? 2.077 5.414 5.623 1.00 93.25 102 PHE A O 1
ATOM 851 N N . LYS A 1 103 ? 4.201 4.649 5.664 1.00 91.38 103 LYS A N 1
ATOM 852 C CA . LYS A 1 103 ? 4.731 5.395 4.538 1.00 91.38 103 LYS A CA 1
ATOM 853 C C . LYS A 1 103 ? 5.513 4.406 3.686 1.00 91.38 103 LYS A C 1
ATOM 855 O O . LYS A 1 103 ? 6.470 3.816 4.183 1.00 91.38 103 LYS A O 1
ATOM 860 N N . ILE A 1 104 ? 5.092 4.196 2.445 1.00 89.44 104 ILE A N 1
ATOM 861 C CA . ILE A 1 104 ? 5.758 3.292 1.506 1.00 89.44 104 ILE A CA 1
ATOM 862 C C . ILE A 1 104 ? 6.181 4.111 0.294 1.00 89.44 104 ILE A C 1
ATOM 864 O O . ILE A 1 104 ? 5.369 4.786 -0.334 1.00 89.44 104 ILE A O 1
ATOM 868 N N . LEU A 1 105 ? 7.474 4.046 0.002 1.00 90.56 105 LEU A N 1
ATOM 869 C CA . LEU A 1 105 ? 8.091 4.532 -1.223 1.00 90.56 105 LEU A CA 1
ATOM 870 C C . LEU A 1 105 ? 8.451 3.292 -2.035 1.00 90.56 105 LEU A C 1
ATOM 872 O O . LEU A 1 105 ? 9.014 2.347 -1.475 1.00 90.56 105 LEU A O 1
ATOM 876 N N . PHE A 1 106 ? 8.088 3.275 -3.309 1.00 87.38 106 PHE A N 1
ATOM 877 C CA . PHE A 1 106 ? 8.364 2.147 -4.184 1.00 87.38 106 PHE A CA 1
ATOM 878 C C . PHE A 1 106 ? 8.801 2.642 -5.553 1.00 87.38 106 PHE A C 1
ATOM 880 O O . PHE A 1 106 ? 8.044 3.336 -6.230 1.00 87.38 106 PHE A O 1
ATOM 887 N N . ASP A 1 107 ? 10.001 2.254 -5.958 1.00 91.56 107 ASP A N 1
ATOM 888 C CA . ASP A 1 107 ? 10.554 2.520 -7.275 1.00 91.56 107 ASP A CA 1
ATOM 889 C C . ASP A 1 107 ? 11.157 1.251 -7.881 1.00 91.56 107 ASP A C 1
ATOM 891 O O . ASP A 1 107 ? 11.679 0.388 -7.170 1.00 91.56 107 ASP A O 1
ATOM 895 N N . PHE A 1 108 ? 11.026 1.103 -9.199 1.00 91.31 108 PHE A N 1
ATOM 896 C CA . PHE A 1 108 ? 11.659 0.025 -9.952 1.00 91.31 108 PHE A CA 1
ATOM 897 C C . PHE A 1 108 ? 11.779 0.355 -11.444 1.00 91.31 108 PHE A C 1
ATOM 899 O O . PHE A 1 108 ? 11.020 1.156 -11.991 1.00 91.31 108 PHE A O 1
ATOM 906 N N . ASP A 1 109 ? 12.714 -0.316 -12.116 1.00 93.94 109 ASP A N 1
ATOM 907 C CA . ASP A 1 109 ? 12.767 -0.376 -13.577 1.00 93.94 109 ASP A CA 1
ATOM 908 C C . ASP A 1 109 ? 11.795 -1.453 -14.092 1.00 93.94 109 ASP A C 1
ATOM 910 O O . ASP A 1 109 ? 11.992 -2.659 -13.900 1.00 93.94 109 ASP A O 1
ATOM 914 N N . ALA A 1 110 ? 10.729 -1.011 -14.753 1.00 95.50 110 ALA A N 1
ATOM 915 C CA . ALA A 1 110 ? 9.674 -1.845 -15.310 1.00 95.50 110 ALA A CA 1
ATOM 916 C C . ALA A 1 110 ? 10.063 -2.537 -16.623 1.00 95.50 110 ALA A C 1
ATOM 918 O O . ALA A 1 110 ? 9.313 -3.391 -17.101 1.00 95.50 110 ALA A O 1
ATOM 919 N N . SER A 1 111 ? 11.224 -2.227 -17.202 1.00 93.25 111 SER A N 1
ATOM 920 C CA . SER A 1 111 ? 11.624 -2.716 -18.528 1.00 93.25 111 SER A CA 1
ATOM 921 C C . SER A 1 111 ? 11.643 -4.231 -18.611 1.00 93.25 111 SER A C 1
ATOM 923 O O . SER A 1 111 ? 11.082 -4.818 -19.535 1.00 93.25 111 SER A O 1
ATOM 925 N N . LYS A 1 112 ? 12.258 -4.887 -17.621 1.00 93.81 112 LYS A N 1
ATOM 926 C CA . LYS A 1 112 ? 12.317 -6.351 -17.583 1.00 93.81 112 LYS A CA 1
ATOM 927 C C . LYS A 1 112 ? 10.921 -6.959 -17.445 1.00 93.81 112 LYS A C 1
ATOM 929 O O . LYS A 1 112 ? 10.585 -7.868 -18.192 1.00 93.81 112 LYS A O 1
ATOM 934 N N . LEU A 1 113 ? 10.106 -6.427 -16.533 1.00 94.75 113 LEU A N 1
ATOM 935 C CA . LEU A 1 113 ? 8.750 -6.921 -16.293 1.00 94.75 113 LEU A CA 1
ATOM 936 C C . LEU A 1 113 ? 7.881 -6.816 -17.554 1.00 94.75 113 LEU A C 1
ATOM 938 O O . LEU A 1 113 ? 7.182 -7.761 -17.901 1.00 94.75 113 LEU A O 1
ATOM 942 N N . LEU A 1 114 ? 7.943 -5.689 -18.262 1.00 95.44 114 LEU A N 1
ATOM 943 C CA . LEU A 1 114 ? 7.180 -5.475 -19.491 1.00 95.44 114 LEU A CA 1
ATOM 944 C C . LEU A 1 114 ? 7.637 -6.408 -20.620 1.00 95.44 114 LEU A C 1
ATOM 946 O O . LEU A 1 114 ? 6.788 -6.974 -21.311 1.00 95.44 114 LEU A O 1
ATOM 950 N N . LYS A 1 115 ? 8.949 -6.644 -20.758 1.00 94.50 115 LYS A N 1
ATOM 951 C CA . LYS A 1 115 ? 9.494 -7.650 -21.687 1.00 94.50 115 LYS A CA 1
ATOM 952 C C . LYS A 1 115 ? 8.995 -9.055 -21.349 1.00 94.50 115 LYS A C 1
ATOM 954 O O . LYS A 1 115 ? 8.532 -9.756 -22.245 1.00 94.50 115 LYS A O 1
ATOM 959 N N . ASP A 1 116 ? 9.034 -9.438 -20.072 1.00 95.56 116 ASP A N 1
ATOM 960 C CA . ASP A 1 116 ? 8.561 -10.742 -19.587 1.00 95.56 116 ASP A CA 1
ATOM 961 C C . ASP A 1 116 ? 7.045 -10.930 -19.829 1.00 95.56 116 ASP A C 1
ATOM 963 O O . ASP A 1 116 ? 6.588 -12.047 -20.069 1.00 95.56 116 ASP A O 1
ATOM 967 N N . LEU A 1 117 ? 6.271 -9.836 -19.844 1.00 94.81 117 LEU A N 1
ATOM 968 C CA . LEU A 1 117 ? 4.844 -9.806 -20.205 1.00 94.81 117 LEU A CA 1
ATOM 969 C C . LEU A 1 117 ? 4.579 -9.758 -21.725 1.00 94.81 117 LEU A C 1
ATOM 971 O O . LEU A 1 117 ? 3.423 -9.719 -22.146 1.00 94.81 117 LEU A O 1
ATOM 975 N N . GLY A 1 118 ? 5.622 -9.773 -22.561 1.00 94.88 118 GLY A N 1
ATOM 976 C CA . GLY A 1 118 ? 5.523 -9.816 -24.024 1.00 94.88 118 GLY A CA 1
ATOM 977 C C . GLY A 1 118 ? 5.589 -8.456 -24.724 1.00 94.88 118 GLY A C 1
ATOM 978 O O . GLY A 1 118 ? 5.569 -8.404 -25.956 1.00 94.88 118 GLY A O 1
ATOM 979 N N . LEU A 1 119 ? 5.726 -7.352 -23.985 1.00 94.38 119 LEU A N 1
ATOM 980 C CA . LEU A 1 119 ? 5.936 -6.024 -24.559 1.00 94.38 119 LEU A CA 1
ATOM 981 C C . LEU A 1 119 ? 7.421 -5.834 -24.902 1.00 94.38 119 LEU A C 1
ATOM 983 O O . LEU A 1 119 ? 8.175 -5.222 -24.153 1.00 94.38 119 LEU A O 1
ATOM 987 N N . VAL A 1 120 ? 7.846 -6.392 -26.036 1.00 93.31 120 VAL A N 1
ATOM 988 C CA . VAL A 1 120 ? 9.263 -6.401 -26.451 1.00 93.31 120 VAL A CA 1
ATOM 989 C C . VAL A 1 120 ? 9.588 -5.316 -27.480 1.00 93.31 120 VAL A C 1
ATOM 991 O O . VAL A 1 120 ? 10.659 -4.726 -27.406 1.00 93.31 120 VAL A O 1
ATOM 994 N N . LEU A 1 121 ? 8.664 -5.013 -28.402 1.00 90.88 121 LEU A N 1
ATOM 995 C CA . LEU A 1 121 ? 8.899 -4.087 -29.524 1.00 90.88 121 LEU A CA 1
ATOM 996 C C . LEU A 1 121 ? 9.383 -2.683 -29.114 1.00 90.88 121 LEU A C 1
ATOM 998 O O . LEU A 1 121 ? 10.271 -2.170 -29.785 1.00 90.88 121 LEU A O 1
ATOM 1002 N N . PRO A 1 122 ? 8.881 -2.069 -28.021 1.00 90.19 122 PRO A N 1
ATOM 1003 C CA . PRO A 1 122 ? 9.406 -0.790 -27.533 1.00 90.19 122 PRO A CA 1
ATOM 1004 C C . PRO A 1 122 ? 10.891 -0.815 -27.150 1.00 90.19 122 PRO A C 1
ATOM 1006 O O . PRO A 1 122 ? 11.508 0.230 -27.036 1.00 90.19 122 PRO A O 1
ATOM 1009 N N . PHE A 1 123 ? 11.475 -1.986 -26.916 1.00 90.94 123 PHE A N 1
ATOM 1010 C CA . PHE A 1 123 ? 12.860 -2.147 -26.472 1.00 90.94 123 PHE A CA 1
ATOM 1011 C C . PHE A 1 123 ? 13.738 -2.744 -27.575 1.00 90.94 123 PHE A C 1
ATOM 1013 O O . PHE A 1 123 ? 14.634 -3.544 -27.302 1.00 90.94 123 PHE A O 1
ATOM 1020 N N . SER A 1 124 ? 13.380 -2.488 -28.828 1.00 88.88 124 SER A N 1
ATOM 1021 C CA . SER A 1 124 ? 14.141 -2.893 -30.001 1.00 88.88 124 SER A CA 1
ATOM 1022 C C . SER A 1 124 ? 14.148 -1.745 -31.009 1.00 88.88 124 SER A C 1
ATOM 1024 O O . SER A 1 124 ? 13.177 -0.978 -31.044 1.00 88.88 124 SER A O 1
ATOM 1026 N N . PRO A 1 125 ? 15.186 -1.634 -31.854 1.00 86.19 125 PRO A N 1
ATOM 1027 C CA . PRO A 1 125 ? 15.265 -0.564 -32.840 1.00 86.19 125 PRO A CA 1
ATOM 1028 C C . PRO A 1 125 ? 14.083 -0.589 -33.818 1.00 86.19 125 PRO A C 1
ATOM 1030 O O . PRO A 1 125 ? 13.558 -1.653 -34.161 1.00 86.19 125 PRO A O 1
ATOM 1033 N N . GLY A 1 126 ? 13.678 0.591 -34.287 1.00 77.44 126 GLY A N 1
ATOM 1034 C CA . GLY A 1 126 ? 12.679 0.754 -35.348 1.00 77.44 126 GLY A CA 1
ATOM 1035 C C . GLY A 1 126 ? 11.226 0.789 -34.873 1.00 77.44 126 GLY A C 1
ATOM 1036 O O . GLY A 1 126 ? 10.313 0.819 -35.698 1.00 77.44 126 GLY A O 1
ATOM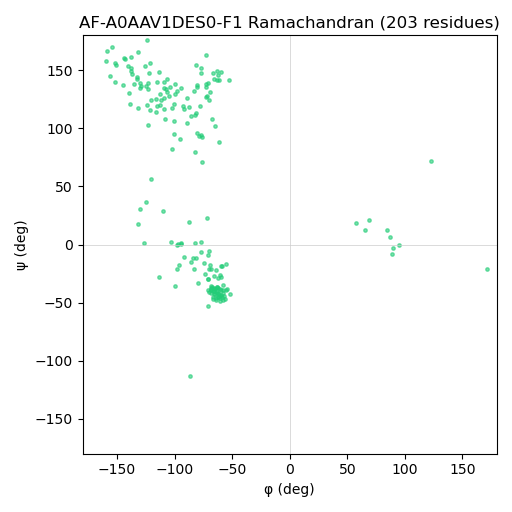 1037 N N . GLY A 1 127 ? 10.989 0.810 -33.558 1.00 73.94 127 GLY A N 1
ATOM 1038 C CA . GLY A 1 127 ? 9.646 0.837 -32.967 1.00 73.94 127 GLY A CA 1
ATOM 1039 C C . GLY A 1 127 ? 8.977 2.218 -32.900 1.00 73.94 127 GLY A C 1
ATOM 1040 O O . GLY A 1 127 ? 7.779 2.290 -32.624 1.00 73.94 127 GLY A O 1
ATOM 1041 N N . PHE A 1 128 ? 9.713 3.312 -33.149 1.00 83.25 128 PHE A N 1
ATOM 1042 C CA . PHE A 1 128 ? 9.281 4.682 -32.810 1.00 83.25 128 PHE A CA 1
ATOM 1043 C C . PHE A 1 128 ? 9.401 5.706 -33.942 1.00 83.25 128 PHE A C 1
ATOM 1045 O O . PHE A 1 128 ? 9.560 6.903 -33.701 1.00 83.25 128 PHE A O 1
ATOM 1052 N N . THR A 1 129 ? 9.254 5.274 -35.192 1.00 81.00 129 THR A N 1
ATOM 1053 C CA . THR A 1 129 ? 9.359 6.148 -36.376 1.00 81.00 129 THR A CA 1
ATOM 1054 C C . THR A 1 129 ? 8.357 7.309 -36.399 1.00 81.00 129 THR A C 1
ATOM 1056 O O . THR A 1 129 ? 8.564 8.268 -37.129 1.00 81.00 129 THR A O 1
ATOM 1059 N N . ASN A 1 130 ? 7.281 7.236 -35.607 1.00 84.25 130 ASN A N 1
ATOM 1060 C CA . ASN A 1 130 ? 6.253 8.278 -35.502 1.00 84.25 130 ASN A CA 1
ATOM 1061 C C . ASN A 1 130 ? 6.438 9.215 -34.294 1.00 84.25 130 ASN A C 1
ATOM 1063 O O . ASN A 1 130 ? 5.599 10.087 -34.083 1.00 84.25 130 ASN A O 1
ATOM 1067 N N . MET A 1 131 ? 7.471 9.017 -33.466 1.00 84.00 131 MET A N 1
ATOM 1068 C CA . MET A 1 131 ? 7.743 9.879 -32.305 1.00 84.00 131 MET A CA 1
ATOM 1069 C C . MET A 1 131 ? 8.769 10.979 -32.590 1.00 84.00 131 MET A C 1
ATOM 1071 O O . MET A 1 131 ? 8.845 11.933 -31.822 1.00 84.00 131 MET A O 1
ATOM 1075 N N . VAL A 1 132 ? 9.552 10.855 -33.666 1.00 80.81 132 VAL A N 1
ATOM 1076 C CA . VAL A 1 132 ? 10.589 11.823 -34.047 1.00 80.81 132 VAL A CA 1
ATOM 1077 C C . VAL A 1 132 ? 10.564 12.088 -35.549 1.00 80.81 132 VAL A C 1
ATOM 1079 O O . VAL A 1 132 ? 10.304 11.182 -36.337 1.00 80.81 132 VAL A O 1
ATOM 1082 N N . ASP A 1 133 ? 10.887 13.318 -35.949 1.00 78.00 133 ASP A N 1
ATOM 1083 C CA . ASP A 1 133 ? 10.851 13.745 -37.355 1.00 78.00 133 ASP A CA 1
ATOM 1084 C C . ASP A 1 133 ? 11.960 13.110 -38.224 1.00 78.00 133 ASP A C 1
ATOM 1086 O O . ASP A 1 133 ? 11.842 13.048 -39.448 1.00 78.00 133 ASP A O 1
ATOM 1090 N N . SER A 1 134 ? 13.047 12.620 -37.615 1.00 75.50 134 SER A N 1
ATOM 1091 C CA . SER A 1 134 ? 14.145 11.931 -38.308 1.00 75.50 134 SER A CA 1
ATOM 1092 C C . SER A 1 134 ? 14.921 11.010 -37.363 1.00 75.50 134 SER A C 1
ATOM 1094 O O . SER A 1 134 ? 15.114 11.360 -36.202 1.00 75.50 134 SER A O 1
ATOM 1096 N N . GLY A 1 135 ? 15.412 9.866 -37.858 1.00 70.12 135 GLY A N 1
ATOM 1097 C CA . GLY A 1 135 ? 16.285 8.965 -37.087 1.00 70.12 135 GLY A CA 1
ATOM 1098 C C . GLY A 1 135 ? 15.567 7.972 -36.163 1.00 70.12 135 GLY A C 1
ATOM 1099 O O . GLY A 1 135 ? 16.215 7.326 -35.350 1.00 70.12 135 GLY A O 1
ATOM 1100 N N . GLY A 1 136 ? 14.247 7.809 -36.298 1.00 69.50 136 GLY A N 1
ATOM 1101 C CA . GLY A 1 136 ? 13.459 6.879 -35.477 1.00 69.50 136 GLY A CA 1
ATOM 1102 C C . GLY A 1 136 ? 13.698 5.388 -35.749 1.00 69.50 136 GLY A C 1
ATOM 1103 O O . GLY A 1 136 ? 13.151 4.552 -35.033 1.00 69.50 136 GLY A O 1
ATOM 1104 N N . GLU A 1 137 ? 14.494 5.049 -36.768 1.00 76.81 137 GLU A N 1
ATOM 1105 C CA . GLU A 1 137 ? 14.807 3.659 -37.129 1.00 76.81 137 GLU A CA 1
ATOM 1106 C C . GLU A 1 137 ? 15.779 2.991 -36.147 1.00 76.81 137 GLU A C 1
ATOM 1108 O O . GLU A 1 137 ? 15.704 1.781 -35.958 1.00 76.81 137 GLU A O 1
ATOM 1113 N 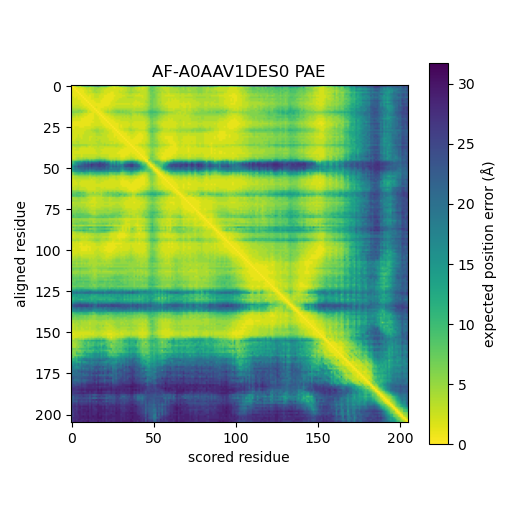N . ASP A 1 138 ? 16.604 3.778 -35.450 1.00 82.00 138 ASP A N 1
ATOM 1114 C CA . ASP A 1 138 ? 17.539 3.285 -34.429 1.00 82.00 138 ASP A CA 1
ATOM 1115 C C . ASP A 1 138 ? 17.053 3.557 -32.991 1.00 82.00 138 ASP A C 1
ATOM 1117 O O . ASP A 1 138 ? 17.749 3.242 -32.029 1.00 82.00 138 ASP A O 1
ATOM 1121 N N . LEU A 1 139 ? 15.862 4.150 -32.821 1.00 85.56 139 LEU A N 1
ATOM 1122 C CA . LEU A 1 139 ? 15.327 4.471 -31.497 1.00 85.56 139 LEU A CA 1
ATOM 1123 C C . LEU A 1 139 ? 14.688 3.257 -30.827 1.00 85.56 139 LEU A C 1
ATOM 1125 O O . LEU A 1 139 ? 13.856 2.559 -31.412 1.00 85.56 139 LEU A O 1
ATOM 1129 N N . GLU A 1 140 ? 15.012 3.099 -29.550 1.00 89.56 140 GLU A N 1
ATOM 1130 C CA . GLU A 1 140 ? 14.422 2.135 -28.633 1.00 89.56 140 GLU A CA 1
ATOM 1131 C C . GLU A 1 140 ? 14.307 2.742 -27.231 1.00 89.56 140 GLU A C 1
ATOM 1133 O O . GLU A 1 140 ? 14.973 3.723 -26.893 1.00 89.56 140 GLU A O 1
ATOM 1138 N N . VAL A 1 141 ? 13.449 2.162 -26.398 1.00 89.75 141 VAL A N 1
ATOM 1139 C CA . VAL A 1 141 ? 13.377 2.500 -24.978 1.00 89.75 141 VAL A CA 1
ATOM 1140 C C . VAL A 1 141 ? 14.530 1.815 -24.257 1.00 89.75 141 VAL A C 1
ATOM 1142 O O . VAL A 1 141 ? 14.604 0.587 -24.223 1.00 89.75 141 VAL A O 1
ATOM 1145 N N . GLU A 1 142 ? 15.395 2.613 -23.635 1.00 89.69 142 GLU A N 1
ATOM 1146 C CA . GLU A 1 142 ? 16.474 2.110 -22.780 1.00 89.69 142 GLU A CA 1
ATOM 1147 C C . GLU A 1 142 ? 15.913 1.535 -21.471 1.00 89.69 142 GLU A C 1
ATOM 1149 O O . GLU A 1 142 ? 16.183 0.383 -21.123 1.00 89.69 142 GLU A O 1
ATOM 1154 N N . ALA A 1 143 ? 15.100 2.329 -20.766 1.00 91.06 143 ALA A N 1
ATOM 1155 C CA . ALA A 1 143 ? 14.509 1.958 -19.489 1.00 91.06 143 ALA A CA 1
ATOM 1156 C C . ALA A 1 143 ? 13.151 2.638 -19.246 1.00 91.06 143 ALA A C 1
ATOM 1158 O O . ALA A 1 143 ? 12.885 3.728 -19.755 1.00 91.06 143 ALA A O 1
ATOM 1159 N N . ILE A 1 144 ? 12.305 2.012 -18.424 1.00 91.50 144 ILE A N 1
ATOM 1160 C CA . ILE A 1 144 ? 11.037 2.571 -17.945 1.00 91.50 144 ILE A CA 1
ATOM 1161 C C . ILE A 1 144 ? 11.067 2.568 -16.424 1.00 91.50 144 ILE A C 1
ATOM 1163 O O . ILE A 1 144 ? 10.849 1.537 -15.794 1.00 91.50 144 ILE A O 1
ATOM 1167 N N . PHE A 1 145 ? 11.299 3.730 -15.825 1.00 91.31 145 PHE A N 1
ATOM 1168 C CA . PHE A 1 145 ? 11.309 3.869 -14.374 1.00 91.31 145 PHE A CA 1
ATOM 1169 C C . PHE A 1 145 ? 9.910 4.193 -13.857 1.00 91.31 145 PHE A C 1
ATOM 1171 O O . PHE A 1 145 ? 9.280 5.159 -14.289 1.00 91.31 145 PHE A O 1
ATOM 1178 N N . HIS A 1 146 ? 9.428 3.389 -12.914 1.00 86.50 146 HIS A N 1
ATOM 1179 C CA . HIS A 1 146 ? 8.200 3.654 -12.181 1.00 86.50 146 HIS A CA 1
ATOM 1180 C C . HIS A 1 146 ? 8.538 3.968 -10.732 1.00 86.50 146 HIS A C 1
ATOM 1182 O O . HIS A 1 146 ? 9.147 3.144 -10.058 1.00 86.50 146 HIS A O 1
ATOM 1188 N N . GLN A 1 147 ? 8.090 5.126 -10.251 1.00 88.38 147 GLN A N 1
ATOM 1189 C CA . GLN A 1 147 ? 8.172 5.522 -8.851 1.00 88.38 147 GLN A CA 1
ATOM 1190 C C . GLN A 1 147 ? 6.776 5.877 -8.341 1.00 88.38 147 GLN A C 1
ATOM 1192 O O . GLN A 1 147 ? 6.002 6.565 -9.009 1.00 88.38 147 GLN A O 1
ATOM 1197 N N . SER A 1 148 ? 6.464 5.404 -7.142 1.00 86.19 148 SER A N 1
ATOM 1198 C CA . SER A 1 148 ? 5.187 5.599 -6.475 1.00 86.19 148 SER A CA 1
ATOM 1199 C C . SER A 1 148 ? 5.371 5.787 -4.976 1.00 86.19 148 SER A C 1
ATOM 1201 O O . SER A 1 148 ? 6.391 5.429 -4.374 1.00 86.19 148 SER A O 1
ATOM 1203 N N . PHE A 1 149 ? 4.353 6.384 -4.375 1.00 88.12 149 PHE A N 1
ATOM 1204 C CA . PHE A 1 149 ? 4.342 6.732 -2.973 1.00 88.12 149 PHE A CA 1
ATOM 1205 C C . PHE A 1 149 ? 2.940 6.571 -2.396 1.00 88.12 149 PHE A C 1
ATOM 1207 O O . PHE A 1 149 ? 1.963 7.002 -3.005 1.00 88.12 149 PHE A O 1
ATOM 1214 N N . ILE A 1 150 ? 2.846 5.994 -1.201 1.00 87.94 150 ILE A N 1
ATOM 1215 C CA . ILE A 1 150 ? 1.618 5.997 -0.411 1.00 87.94 150 ILE A CA 1
ATOM 1216 C C . ILE A 1 150 ? 1.928 6.330 1.043 1.00 87.94 150 ILE A C 1
ATOM 1218 O O . ILE A 1 150 ? 2.877 5.819 1.645 1.00 87.94 150 ILE A O 1
ATOM 1222 N N . GLU A 1 151 ? 1.078 7.166 1.621 1.00 89.00 151 GLU A N 1
ATOM 1223 C CA . GLU A 1 151 ? 1.072 7.449 3.043 1.00 89.00 151 GLU A CA 1
ATOM 1224 C C . GLU A 1 151 ? -0.332 7.298 3.607 1.00 89.00 151 GLU A C 1
ATOM 1226 O O . GLU A 1 151 ? -1.317 7.770 3.038 1.00 89.00 151 GLU A O 1
ATOM 1231 N N . VAL A 1 152 ? -0.401 6.628 4.752 1.00 90.38 152 VAL A N 1
ATOM 1232 C CA . VAL A 1 152 ? -1.617 6.454 5.530 1.00 90.38 152 VAL A CA 1
ATOM 1233 C C . VAL A 1 152 ? -1.375 7.026 6.913 1.00 90.38 152 VAL A C 1
ATOM 1235 O O . VAL A 1 152 ? -0.516 6.557 7.663 1.00 90.38 152 VAL A O 1
ATOM 1238 N N . ASN A 1 153 ? -2.131 8.074 7.211 1.00 90.69 153 ASN A N 1
ATOM 1239 C CA . ASN A 1 153 ? -1.961 8.926 8.373 1.00 90.69 153 ASN A CA 1
ATOM 1240 C C . ASN A 1 153 ? -3.315 9.585 8.719 1.00 90.69 153 ASN A C 1
ATOM 1242 O O . ASN A 1 153 ? -4.279 9.480 7.950 1.00 90.69 153 ASN A O 1
ATOM 1246 N N . GLU A 1 154 ? -3.419 10.245 9.868 1.00 90.06 154 GLU A N 1
ATOM 1247 C CA . GLU A 1 154 ? -4.574 11.060 10.221 1.00 90.06 154 GLU A CA 1
ATOM 1248 C C . GLU A 1 154 ? -4.727 12.242 9.245 1.00 90.06 154 GLU A C 1
ATOM 1250 O O . GLU A 1 154 ? -3.757 12.766 8.697 1.00 90.06 154 GLU A O 1
ATOM 1255 N N . GLU A 1 155 ? -5.972 12.669 9.014 1.00 79.81 155 GLU A N 1
ATOM 1256 C CA . GLU A 1 155 ? -6.321 13.621 7.947 1.00 79.81 155 GLU A CA 1
ATOM 1257 C C . GLU A 1 155 ? -5.574 14.960 8.054 1.00 79.81 155 GLU A C 1
ATOM 1259 O O . GLU A 1 155 ? -5.137 15.501 7.040 1.00 79.81 155 GLU A O 1
ATOM 1264 N N . ASP A 1 156 ? -5.385 15.478 9.267 1.00 71.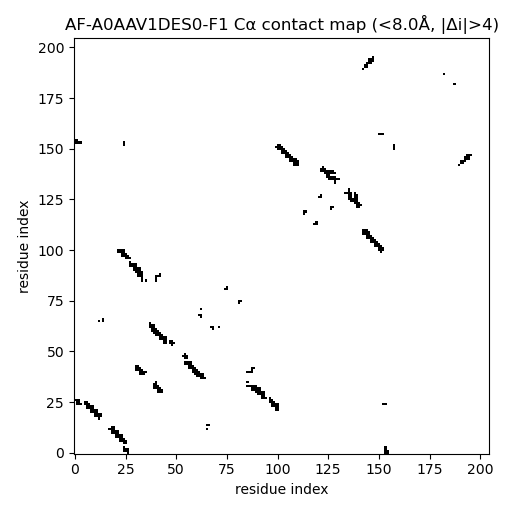44 156 ASP A N 1
ATOM 1265 C CA . ASP A 1 156 ? -4.709 16.761 9.484 1.00 71.44 156 ASP A CA 1
ATOM 1266 C C . ASP A 1 156 ? -3.216 16.699 9.123 1.00 71.44 156 ASP A C 1
ATOM 1268 O O . ASP A 1 156 ? -2.673 17.644 8.544 1.00 71.44 156 ASP A O 1
ATOM 1272 N N . GLU A 1 157 ? -2.556 15.570 9.399 1.00 75.88 157 GLU A N 1
ATOM 1273 C CA . GLU A 1 157 ? -1.165 15.346 8.994 1.00 75.88 157 GLU A CA 1
ATOM 1274 C C . GLU A 1 157 ? -1.057 15.179 7.474 1.00 75.88 157 GLU A C 1
ATOM 1276 O O . GLU A 1 157 ? -0.162 15.762 6.858 1.00 75.88 157 GLU A O 1
ATOM 1281 N N . MET A 1 158 ? -2.002 14.462 6.855 1.00 72.81 158 MET A N 1
ATOM 1282 C CA . MET A 1 158 ? -2.047 14.294 5.397 1.00 72.81 158 MET A CA 1
ATOM 1283 C C . MET A 1 158 ? -2.249 15.626 4.673 1.00 72.81 158 MET A C 1
ATOM 1285 O O . MET A 1 158 ? -1.523 15.920 3.728 1.00 72.81 158 MET A O 1
ATOM 1289 N N . LYS A 1 159 ? -3.175 16.474 5.139 1.00 72.25 159 LYS A N 1
ATOM 1290 C CA . LYS A 1 159 ? -3.418 17.804 4.552 1.00 72.25 159 LYS A CA 1
ATOM 1291 C C . LYS A 1 159 ? -2.207 18.720 4.659 1.00 72.25 159 LYS A C 1
ATOM 1293 O O . LYS A 1 159 ? -1.944 19.504 3.750 1.00 72.25 159 LYS A O 1
ATOM 1298 N N . LYS A 1 160 ? -1.473 18.647 5.772 1.00 75.56 160 LYS A N 1
ATOM 1299 C CA . LYS A 1 160 ? -0.229 19.404 5.939 1.00 75.56 160 LYS A CA 1
ATOM 1300 C C . LYS A 1 160 ? 0.827 18.941 4.933 1.00 75.56 160 LYS A C 1
ATOM 1302 O O . LYS A 1 160 ? 1.418 19.780 4.261 1.00 75.56 160 LYS A O 1
ATOM 1307 N N . ARG A 1 161 ? 1.024 17.626 4.807 1.00 71.56 161 ARG A N 1
ATOM 1308 C CA . ARG A 1 161 ? 2.010 17.045 3.887 1.00 71.56 161 ARG A CA 1
ATOM 1309 C C . ARG A 1 161 ? 1.681 17.278 2.422 1.00 71.56 161 ARG A C 1
ATOM 1311 O O . ARG A 1 161 ? 2.595 17.538 1.654 1.00 71.56 161 ARG A O 1
ATOM 1318 N N . LEU A 1 162 ? 0.404 17.237 2.044 1.00 70.69 162 LEU A N 1
ATOM 1319 C CA . LEU A 1 162 ? -0.017 17.542 0.677 1.00 70.69 162 LEU A CA 1
ATOM 1320 C C . LEU A 1 162 ? 0.451 18.943 0.261 1.00 70.69 162 LEU A C 1
ATOM 1322 O O . LEU A 1 162 ? 1.083 19.088 -0.776 1.00 70.69 162 LEU A O 1
ATOM 1326 N N . LYS A 1 163 ? 0.255 19.946 1.123 1.00 73.12 163 LYS A N 1
ATOM 1327 C CA . LYS A 1 163 ? 0.715 21.321 0.862 1.00 73.12 163 LYS A CA 1
ATOM 1328 C C . LYS A 1 163 ? 2.237 21.444 0.757 1.00 73.12 163 LYS A C 1
ATOM 1330 O O . LYS A 1 163 ? 2.730 22.253 -0.021 1.00 73.12 163 LYS A O 1
ATOM 1335 N N . GLU A 1 164 ? 2.982 20.677 1.554 1.00 74.44 164 GLU A N 1
ATOM 1336 C CA . GLU A 1 164 ? 4.451 20.629 1.480 1.00 74.44 164 GLU A CA 1
ATOM 1337 C C . GLU A 1 164 ? 4.907 20.002 0.150 1.00 74.44 164 GLU A C 1
ATOM 1339 O O . GLU A 1 164 ? 5.735 20.581 -0.551 1.00 74.44 164 GLU A O 1
ATOM 1344 N N . MET A 1 165 ? 4.302 18.875 -0.239 1.00 69.31 165 MET A N 1
ATOM 1345 C CA . MET A 1 165 ? 4.592 18.178 -1.496 1.00 69.31 165 MET A CA 1
ATOM 1346 C C . MET A 1 165 ? 4.215 18.996 -2.733 1.00 69.31 165 MET A C 1
ATOM 1348 O O . MET A 1 165 ? 4.953 18.972 -3.710 1.00 69.31 165 MET A O 1
ATOM 1352 N N . GLU A 1 166 ? 3.100 19.727 -2.714 1.00 69.62 166 GLU A N 1
ATOM 1353 C CA . GLU A 1 166 ? 2.725 20.642 -3.802 1.00 69.62 166 GLU A CA 1
ATOM 1354 C C . GLU A 1 166 ? 3.789 21.730 -4.006 1.00 69.62 166 GLU A C 1
ATOM 1356 O O . GLU A 1 166 ? 4.137 22.050 -5.143 1.00 69.62 166 GLU A O 1
ATOM 1361 N N . GLY A 1 167 ? 4.362 22.249 -2.914 1.00 66.69 167 GLY A N 1
ATOM 1362 C CA . GLY A 1 167 ? 5.478 23.196 -2.970 1.00 66.69 167 GLY A CA 1
ATOM 1363 C C . GLY A 1 167 ? 6.761 22.586 -3.546 1.00 66.69 167 GLY A C 1
ATOM 1364 O O . GLY A 1 167 ? 7.421 23.214 -4.372 1.00 66.69 167 GLY A O 1
ATOM 1365 N N . GLU A 1 168 ? 7.108 21.357 -3.154 1.00 68.25 168 GLU A N 1
ATOM 1366 C CA . GLU A 1 168 ? 8.281 20.639 -3.681 1.00 68.25 168 GLU A CA 1
ATOM 1367 C C . GLU A 1 168 ? 8.113 20.240 -5.153 1.00 68.25 168 GLU A C 1
ATOM 1369 O O . GLU A 1 168 ? 9.043 20.388 -5.946 1.00 68.25 168 GLU A O 1
ATOM 1374 N N . ALA A 1 169 ? 6.926 19.768 -5.541 1.00 62.06 169 ALA A N 1
ATOM 1375 C CA . ALA A 1 169 ? 6.613 19.401 -6.917 1.00 62.06 169 ALA A CA 1
ATOM 1376 C C . ALA A 1 169 ? 6.687 20.616 -7.848 1.00 62.06 169 ALA A C 1
ATOM 1378 O O . ALA A 1 169 ? 7.241 20.504 -8.939 1.00 62.06 169 ALA A O 1
ATOM 1379 N N . ALA A 1 170 ? 6.208 21.784 -7.404 1.00 64.94 170 ALA A N 1
ATOM 1380 C CA . ALA A 1 170 ? 6.362 23.029 -8.151 1.00 64.94 170 ALA A CA 1
ATOM 1381 C C . ALA A 1 170 ? 7.845 23.358 -8.402 1.00 64.94 170 ALA A C 1
ATOM 1383 O O . ALA A 1 170 ? 8.224 23.633 -9.539 1.00 64.94 170 ALA A O 1
ATOM 1384 N N . ALA A 1 171 ? 8.700 23.228 -7.383 1.00 56.88 171 ALA A N 1
ATOM 1385 C CA . ALA A 1 171 ? 10.139 23.461 -7.522 1.00 56.88 171 ALA A CA 1
ATOM 1386 C C . ALA A 1 171 ? 10.831 22.437 -8.444 1.00 56.88 171 ALA A C 1
ATOM 1388 O O . ALA A 1 171 ? 11.713 22.799 -9.221 1.00 56.88 171 ALA A O 1
ATOM 1389 N N . LEU A 1 172 ? 10.433 21.160 -8.396 1.00 55.81 172 LEU A N 1
ATOM 1390 C CA . LEU A 1 172 ? 10.959 20.126 -9.295 1.00 55.81 172 LEU A CA 1
ATOM 1391 C C . LEU A 1 172 ? 10.507 20.333 -10.742 1.00 55.81 172 LEU A C 1
ATOM 1393 O O . LEU A 1 172 ? 11.318 20.153 -11.645 1.00 55.81 172 LEU A O 1
ATOM 1397 N N . CYS A 1 173 ? 9.258 20.748 -10.972 1.00 56.75 173 CYS A N 1
ATOM 1398 C CA . CYS A 1 173 ? 8.773 21.115 -12.302 1.00 56.75 173 CYS A CA 1
ATOM 1399 C C . CYS A 1 173 ? 9.544 22.311 -12.875 1.00 56.75 173 CYS A C 1
ATOM 1401 O O . CYS A 1 173 ? 9.928 22.269 -14.041 1.00 56.75 173 CYS A O 1
ATOM 1403 N N . GLU A 1 174 ? 9.835 23.338 -12.068 1.00 57.16 174 GLU A N 1
ATOM 1404 C CA . GLU A 1 174 ? 10.700 24.453 -12.484 1.00 57.16 174 GLU A CA 1
ATOM 1405 C C . GLU A 1 174 ? 12.105 23.959 -12.861 1.00 57.16 174 GLU A C 1
ATOM 1407 O O . GLU A 1 174 ? 12.655 24.346 -13.891 1.00 57.16 174 GLU A O 1
ATOM 1412 N N . MET A 1 175 ? 12.675 23.052 -12.066 1.00 49.84 175 MET A N 1
ATOM 1413 C CA . MET A 1 175 ? 14.003 22.495 -12.320 1.00 49.84 175 MET A CA 1
ATOM 1414 C C . MET A 1 175 ? 14.031 21.590 -13.564 1.00 49.84 175 MET A C 1
ATOM 1416 O O . MET A 1 175 ? 14.998 21.623 -14.322 1.00 49.84 175 MET A O 1
ATOM 1420 N N . GLN A 1 176 ? 12.973 20.810 -13.805 1.00 55.94 176 GLN A N 1
ATOM 1421 C CA . GLN A 1 176 ? 12.843 19.953 -14.983 1.00 55.94 176 GLN A CA 1
ATOM 1422 C C . GLN A 1 176 ? 12.626 20.768 -16.262 1.00 55.94 176 GLN A C 1
ATOM 1424 O O . GLN A 1 176 ? 13.256 20.455 -17.266 1.00 55.94 176 GLN A O 1
ATOM 1429 N N . ALA A 1 177 ? 11.845 21.853 -16.219 1.00 57.88 177 ALA A N 1
ATOM 1430 C CA . ALA A 1 177 ? 11.716 22.780 -17.346 1.00 57.88 177 ALA A CA 1
ATOM 1431 C C . ALA A 1 177 ? 13.081 23.370 -17.750 1.00 57.88 177 ALA A C 1
ATOM 1433 O O . ALA A 1 177 ? 13.422 23.397 -18.930 1.00 57.88 177 ALA A O 1
ATOM 1434 N N . ILE A 1 178 ? 13.916 23.738 -16.769 1.00 54.75 178 ILE A N 1
ATOM 1435 C CA . ILE A 1 178 ? 15.296 24.193 -17.014 1.00 54.75 178 ILE A CA 1
ATOM 1436 C C . ILE A 1 178 ? 16.148 23.077 -17.648 1.00 54.75 178 ILE A C 1
ATOM 1438 O O . ILE A 1 178 ? 16.922 23.331 -18.571 1.00 54.75 178 ILE A O 1
ATOM 1442 N N . PHE A 1 179 ? 16.018 21.830 -17.186 1.00 46.72 179 PHE A N 1
ATOM 1443 C CA . PHE A 1 179 ? 16.743 20.693 -17.765 1.00 46.72 179 PHE A CA 1
ATOM 1444 C C . PHE A 1 179 ? 16.271 20.328 -19.177 1.00 46.72 179 PHE A C 1
ATOM 1446 O O . PHE A 1 179 ? 17.108 19.963 -19.995 1.00 46.72 179 PHE A O 1
ATOM 1453 N N . GLU A 1 180 ? 14.982 20.436 -19.491 1.00 55.03 180 GLU A N 1
ATOM 1454 C CA . GLU A 1 180 ? 14.437 20.207 -20.836 1.00 55.03 180 GLU A CA 1
ATOM 1455 C C . GLU A 1 180 ? 14.894 21.300 -21.818 1.00 55.03 180 GLU A C 1
ATOM 1457 O O . GLU A 1 180 ? 15.300 20.984 -22.941 1.00 55.03 180 GLU A O 1
ATOM 1462 N N . GLU A 1 181 ? 14.965 22.562 -21.375 1.00 56.97 181 GLU A N 1
ATOM 1463 C CA . GLU A 1 181 ? 15.577 23.659 -22.142 1.00 56.97 181 GLU A CA 1
ATOM 1464 C C . GLU A 1 181 ? 17.065 23.401 -22.438 1.00 56.97 181 GLU A C 1
ATOM 1466 O O . GLU A 1 181 ? 17.540 23.679 -23.542 1.00 56.97 181 GLU A O 1
ATOM 1471 N N . MET A 1 182 ? 17.808 22.826 -21.486 1.00 44.41 182 MET A N 1
ATOM 1472 C CA . MET A 1 182 ? 19.222 22.473 -21.671 1.00 44.41 182 MET A CA 1
ATOM 1473 C C . MET A 1 182 ? 19.436 21.155 -22.445 1.00 44.41 182 MET A C 1
ATOM 1475 O O . MET A 1 182 ? 20.422 21.018 -23.170 1.00 44.41 182 MET A O 1
ATOM 1479 N N . GLY A 1 183 ? 18.539 20.177 -22.293 1.00 43.00 183 GLY A N 1
ATOM 1480 C CA . GLY A 1 183 ? 18.648 18.802 -22.797 1.00 43.00 183 GLY A CA 1
ATOM 1481 C C . GLY A 1 183 ? 18.223 18.623 -24.255 1.00 43.00 183 GLY A C 1
ATOM 1482 O O . GLY A 1 183 ? 18.714 17.713 -24.927 1.00 43.00 183 GLY A O 1
ATOM 1483 N N . CYS A 1 184 ? 17.420 19.545 -24.796 1.00 40.25 184 CYS A N 1
ATOM 1484 C CA . CYS A 1 184 ? 17.112 19.618 -26.231 1.00 40.25 184 CYS A CA 1
ATOM 1485 C C . CYS A 1 184 ? 18.387 19.717 -27.109 1.00 40.25 184 CYS A C 1
ATOM 1487 O O . CYS A 1 184 ? 18.364 19.411 -28.299 1.00 40.25 184 CYS A O 1
ATOM 1489 N N . ALA A 1 185 ? 19.540 20.061 -26.520 1.00 42.91 185 ALA A N 1
ATOM 1490 C CA . ALA A 1 185 ? 20.835 20.093 -27.194 1.00 42.91 185 ALA A CA 1
ATOM 1491 C C . ALA A 1 185 ? 21.583 18.738 -27.284 1.00 42.91 185 ALA A C 1
ATOM 1493 O O . ALA A 1 185 ? 22.585 18.681 -27.998 1.00 42.91 185 ALA A O 1
ATOM 1494 N N . GLN A 1 186 ? 21.173 17.667 -26.578 1.00 38.94 186 GLN A N 1
ATOM 1495 C CA . GLN A 1 186 ? 21.996 16.442 -26.420 1.00 38.94 186 GLN A CA 1
ATOM 1496 C C . GLN A 1 186 ? 21.342 15.094 -26.794 1.00 38.94 186 GLN A C 1
ATOM 1498 O O . GLN A 1 186 ? 22.020 14.073 -26.738 1.00 38.94 186 GLN A O 1
ATOM 1503 N N . GLY A 1 187 ? 20.094 15.060 -27.272 1.00 37.91 187 GLY A N 1
ATOM 1504 C CA . GLY A 1 187 ? 19.567 13.909 -28.032 1.00 37.91 187 GLY A CA 1
ATOM 1505 C C . GLY A 1 187 ? 19.336 12.589 -27.273 1.00 37.91 187 GLY A C 1
ATOM 1506 O O . GLY A 1 187 ? 19.260 11.547 -27.919 1.00 37.91 187 GLY A O 1
ATOM 1507 N N . GLN A 1 188 ? 19.200 12.599 -25.943 1.00 39.09 188 GLN A N 1
ATOM 1508 C CA . GLN A 1 188 ? 18.928 11.396 -25.140 1.00 39.09 188 GLN A CA 1
ATOM 1509 C C . GLN A 1 188 ? 17.548 11.500 -24.467 1.00 39.09 188 GLN A C 1
ATOM 1511 O O . GLN A 1 188 ? 17.289 12.431 -23.706 1.00 39.09 188 GLN A O 1
ATOM 1516 N N . LEU A 1 189 ? 16.640 10.569 -24.783 1.00 42.28 189 LEU A N 1
ATOM 1517 C CA . LEU A 1 189 ? 15.238 10.597 -24.349 1.00 42.28 189 LEU A CA 1
ATOM 1518 C C . LEU A 1 189 ? 15.065 9.754 -23.076 1.00 42.28 189 LEU A C 1
ATOM 1520 O O . LEU A 1 189 ? 14.811 8.554 -23.134 1.00 42.28 189 LEU A O 1
ATOM 1524 N N . HIS A 1 190 ? 15.207 10.383 -21.909 1.00 43.06 190 HIS A N 1
ATOM 1525 C CA . HIS A 1 190 ? 14.837 9.768 -20.634 1.00 43.06 190 HIS A CA 1
ATOM 1526 C C . HIS A 1 190 ? 13.371 10.083 -20.325 1.00 43.06 190 HIS A C 1
ATOM 1528 O O . HIS A 1 190 ? 13.033 11.200 -19.938 1.00 43.06 190 HIS A O 1
ATOM 1534 N N . LEU A 1 191 ? 12.487 9.098 -20.493 1.00 43.25 191 LEU A N 1
ATOM 1535 C CA . LEU A 1 191 ? 11.081 9.230 -20.111 1.00 43.25 191 LEU A CA 1
ATOM 1536 C C . LEU A 1 191 ? 10.943 9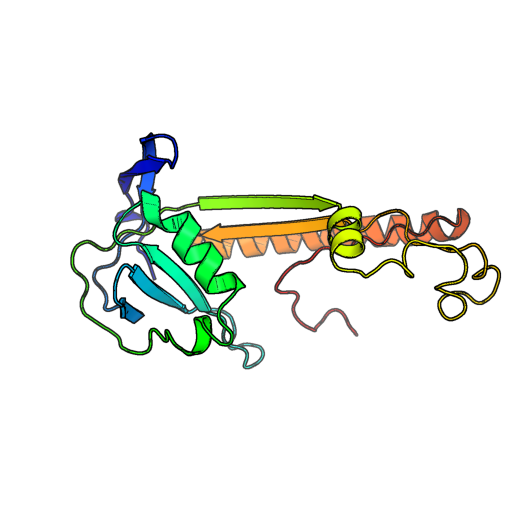.040 -18.597 1.00 43.25 191 LEU A C 1
ATOM 1538 O O . LEU A 1 191 ? 10.812 7.921 -18.101 1.00 43.25 191 LEU A O 1
ATOM 1542 N N . PHE A 1 192 ? 10.976 10.148 -17.860 1.00 33.41 192 PHE A N 1
ATOM 1543 C CA . PHE A 1 192 ? 10.598 10.173 -16.452 1.00 33.41 192 PHE A CA 1
ATOM 1544 C C . PHE A 1 192 ? 9.084 10.371 -16.358 1.00 33.41 192 PHE A C 1
ATOM 1546 O O . PHE A 1 192 ? 8.568 11.438 -16.679 1.00 33.41 192 PHE A O 1
ATOM 1553 N N . PHE A 1 193 ? 8.359 9.343 -15.918 1.00 35.25 193 PHE A N 1
ATOM 1554 C CA . PHE A 1 193 ? 6.957 9.485 -15.536 1.00 35.25 193 PHE A CA 1
ATOM 1555 C C . PHE A 1 193 ? 6.876 9.576 -14.012 1.00 35.25 193 PHE A C 1
ATOM 1557 O O . PHE A 1 193 ? 6.826 8.537 -13.347 1.00 35.25 193 PHE A O 1
ATOM 1564 N N . PRO A 1 194 ? 6.838 10.783 -13.417 1.00 34.69 194 PRO A N 1
ATOM 1565 C CA . PRO A 1 194 ? 6.380 10.902 -12.047 1.00 34.69 194 PRO A CA 1
ATOM 1566 C C . PRO A 1 194 ? 4.906 10.490 -12.035 1.00 34.69 194 PRO A C 1
ATOM 1568 O O . PRO A 1 194 ? 4.021 11.232 -12.458 1.00 34.69 194 PRO A O 1
ATOM 1571 N N . CYS A 1 195 ? 4.628 9.268 -11.581 1.00 34.81 195 CYS A N 1
ATOM 1572 C CA . CYS A 1 195 ? 3.265 8.814 -11.350 1.00 34.81 195 CYS A CA 1
ATOM 1573 C C . CYS A 1 195 ? 2.769 9.453 -10.046 1.00 34.81 195 CYS A C 1
ATOM 1575 O O . CYS A 1 195 ? 2.654 8.812 -9.004 1.00 34.81 195 CYS A O 1
ATOM 1577 N N . LEU A 1 196 ? 2.522 10.762 -10.093 1.00 37.34 196 LEU A N 1
ATOM 1578 C CA . LEU A 1 196 ? 1.798 11.476 -9.055 1.00 37.34 196 LEU A CA 1
ATOM 1579 C C . LEU A 1 196 ? 0.315 11.229 -9.318 1.00 37.34 196 LEU A C 1
ATOM 1581 O O . LEU A 1 196 ? -0.311 11.864 -10.167 1.00 37.34 196 LEU A O 1
ATOM 1585 N N . LEU A 1 197 ? -0.242 10.237 -8.621 1.00 38.56 197 LEU A N 1
ATOM 1586 C CA . LEU A 1 197 ? -1.685 10.047 -8.524 1.00 38.56 197 LEU A CA 1
ATOM 1587 C C . LEU A 1 197 ? -2.290 11.296 -7.864 1.00 38.56 197 LEU A C 1
ATOM 1589 O O . LEU A 1 197 ? -2.435 11.354 -6.648 1.00 38.56 197 LEU A O 1
ATOM 1593 N N . GLY A 1 198 ? -2.619 12.296 -8.687 1.00 39.88 198 GLY A N 1
ATOM 1594 C CA . GLY A 1 198 ? -3.312 13.518 -8.286 1.00 39.88 198 GLY A CA 1
ATOM 1595 C C . GLY A 1 198 ? -2.559 14.809 -8.605 1.00 39.88 198 GLY A C 1
ATOM 1596 O O . GLY A 1 198 ? -2.123 15.491 -7.690 1.00 39.88 198 GLY A O 1
ATOM 1597 N N . PHE A 1 199 ? -2.477 15.198 -9.881 1.00 35.16 199 PHE A N 1
ATOM 1598 C CA . PHE A 1 199 ? -2.345 16.618 -10.232 1.00 35.16 199 PHE A CA 1
ATOM 1599 C C . PHE A 1 199 ? -3.736 17.213 -10.531 1.00 35.16 199 PHE A C 1
ATOM 1601 O O . PHE A 1 199 ? -4.520 16.589 -11.260 1.00 35.16 199 PHE A O 1
ATOM 1608 N N . PRO A 1 200 ? -4.068 18.411 -10.013 1.00 33.28 200 PRO A N 1
ATOM 1609 C CA . PRO A 1 200 ? -5.209 19.198 -10.471 1.00 33.28 200 PRO A CA 1
ATOM 1610 C C . PRO A 1 200 ? -5.029 19.621 -11.937 1.00 33.28 200 PRO A C 1
ATOM 1612 O O . PRO A 1 200 ? -3.939 19.988 -12.368 1.00 33.28 200 PRO A O 1
ATOM 1615 N N . SER A 1 201 ? -6.114 19.616 -12.710 1.00 33.97 201 SER A N 1
ATOM 1616 C CA . SER A 1 201 ? -6.147 19.883 -14.157 1.00 33.97 201 SER A CA 1
ATOM 1617 C C . SER A 1 201 ? -5.914 21.348 -14.571 1.00 33.97 201 SER A C 1
ATOM 1619 O O . SER A 1 201 ? -6.333 21.740 -15.654 1.00 33.97 201 SER A O 1
ATOM 1621 N N . TRP A 1 202 ? -5.264 22.168 -13.743 1.00 33.31 202 TRP A N 1
ATOM 1622 C CA . TRP A 1 202 ? -4.973 23.573 -14.067 1.00 33.31 202 TRP A CA 1
ATOM 1623 C C . TRP A 1 202 ? -3.580 23.789 -14.678 1.00 33.31 202 TRP A C 1
ATOM 1625 O O . TRP A 1 202 ? -3.246 24.912 -15.027 1.00 33.31 202 TRP A O 1
ATOM 1635 N N . LEU A 1 203 ? -2.785 22.728 -14.867 1.00 33.41 203 LEU A N 1
ATOM 1636 C CA . LEU A 1 203 ? -1.469 22.796 -15.525 1.00 33.41 203 LEU A CA 1
ATOM 1637 C C . LEU A 1 203 ? -1.518 22.647 -17.065 1.00 33.41 203 LEU A C 1
ATOM 1639 O O . LEU A 1 203 ? -0.512 22.329 -17.689 1.00 33.41 203 LEU A O 1
ATOM 1643 N N . GLN A 1 204 ? -2.678 22.865 -17.695 1.00 29.81 204 GLN A N 1
ATOM 1644 C CA . GLN A 1 204 ? -2.843 22.845 -19.162 1.00 29.81 204 GLN A CA 1
ATOM 1645 C C . GLN A 1 204 ? -3.457 24.142 -19.726 1.00 29.81 204 GLN A C 1
ATOM 1647 O O . GLN A 1 204 ? -4.229 24.100 -20.684 1.00 29.81 204 GLN A O 1
ATOM 1652 N N . SER A 1 205 ? -3.117 25.304 -19.160 1.00 30.23 205 SER A N 1
ATOM 1653 C CA . SER A 1 205 ? -3.483 26.611 -19.731 1.00 30.23 205 SER A CA 1
ATOM 1654 C C . SER A 1 205 ? -2.340 27.605 -19.694 1.00 30.23 205 SER A C 1
ATOM 1656 O O . SER A 1 205 ? -1.765 27.736 -18.591 1.00 30.23 205 SER A O 1
#

Organism: NCBI:txid529605

InterPro domains:
  IPR000215 Serpin family [PTHR11461] (2-157)
  IPR023796 Serpin domain [PF00079] (2-162)
  IPR036186 Serpin superfamily [SSF56574] (2-157)
  IPR042185 Serpin superfamily, domain 2 [G3DSA:2.30.39.10] (1-117)

Foldseek 3Di:
DFDPVQWDWDWDADLVRDTDTFTWTDDQWFFLKDDDVFWIKTKAWDPPDVVPVGTDIDIDIGGPDSNCPVVVVVCVVPPPCPVVVRGSDDGDGDDPDIDTWDKDKDKDWCQVVCVVVVVCLQAAAQSPPPPDPDDSRGDHDPTDMDIDIDTDDDPVVVVVVVVVVVVVVVVVVVVVVVVVVVCVVPPDDDDDDPPPPDDDPPVPD